Protein AF-A0A7Y5DN83-F1 (afdb_monomer_lite)

Structure (mmCIF, N/CA/C/O backbone):
data_AF-A0A7Y5DN83-F1
#
_entry.id   AF-A0A7Y5DN83-F1
#
loop_
_atom_site.group_PDB
_atom_site.id
_atom_site.type_symbol
_atom_site.label_atom_id
_atom_site.label_alt_id
_atom_site.label_comp_id
_atom_site.label_asym_id
_atom_site.label_entity_id
_atom_site.label_seq_id
_atom_site.pdbx_PDB_ins_code
_atom_site.Cartn_x
_atom_site.Cartn_y
_atom_site.Cartn_z
_atom_site.occupancy
_atom_site.B_iso_or_equiv
_atom_site.auth_seq_id
_atom_site.auth_comp_id
_atom_site.auth_asym_id
_atom_site.auth_atom_id
_atom_site.pdbx_PDB_model_num
ATOM 1 N N . MET A 1 1 ? -28.441 -32.539 10.096 1.00 36.44 1 MET A N 1
ATOM 2 C CA . MET A 1 1 ? -27.161 -32.165 10.734 1.00 36.44 1 MET A CA 1
ATOM 3 C C . MET A 1 1 ? -27.026 -30.652 10.610 1.00 36.44 1 MET A C 1
ATOM 5 O O . MET A 1 1 ? -26.776 -30.166 9.517 1.00 36.44 1 MET A O 1
ATOM 9 N N . ARG A 1 2 ? -27.357 -29.888 11.660 1.00 32.06 2 ARG A N 1
ATOM 10 C CA . ARG A 1 2 ? -27.159 -28.430 11.658 1.00 32.06 2 ARG A CA 1
ATOM 11 C C . ARG A 1 2 ? -25.674 -28.188 11.898 1.00 32.06 2 ARG A C 1
ATOM 13 O O . ARG A 1 2 ? -25.166 -28.563 12.949 1.00 32.06 2 ARG A O 1
ATOM 20 N N . LEU A 1 3 ? -24.984 -27.629 10.909 1.00 34.00 3 LEU A N 1
ATOM 21 C CA . LEU A 1 3 ? -23.639 -27.110 11.104 1.00 34.00 3 LEU A CA 1
ATOM 22 C C . LEU A 1 3 ? -23.775 -25.926 12.073 1.00 34.00 3 LEU A C 1
ATOM 24 O O . LEU A 1 3 ? -24.315 -24.886 11.699 1.00 34.00 3 LEU A O 1
ATOM 28 N N . ASN A 1 4 ? -23.349 -26.095 13.326 1.00 36.28 4 ASN A N 1
ATOM 29 C CA . ASN A 1 4 ? -23.137 -24.976 14.239 1.00 36.28 4 ASN A CA 1
ATOM 30 C C . ASN A 1 4 ? -21.974 -24.153 13.680 1.00 36.28 4 ASN A C 1
ATOM 32 O O . ASN A 1 4 ? -20.814 -24.371 14.021 1.00 36.28 4 ASN A O 1
ATOM 36 N N . ARG A 1 5 ? -22.282 -23.224 12.777 1.00 37.56 5 ARG A N 1
ATOM 37 C CA . ARG A 1 5 ? -21.379 -22.130 12.451 1.00 37.56 5 ARG A CA 1
ATOM 38 C C . ARG A 1 5 ? -21.395 -21.243 13.691 1.00 37.56 5 ARG A C 1
ATOM 40 O O . ARG A 1 5 ? -22.392 -20.573 13.942 1.00 37.56 5 ARG A O 1
ATOM 47 N N . ILE A 1 6 ? -20.344 -21.292 14.506 1.00 43.38 6 ILE A N 1
ATOM 48 C CA . ILE A 1 6 ? -20.112 -20.237 15.492 1.00 43.38 6 ILE A CA 1
ATOM 49 C C . ILE A 1 6 ? -19.869 -18.979 14.654 1.00 43.38 6 ILE A C 1
ATOM 51 O O . ILE A 1 6 ? -18.779 -18.775 14.129 1.00 43.38 6 ILE A O 1
ATOM 55 N N . THR A 1 7 ? -20.915 -18.194 14.414 1.00 49.00 7 THR A N 1
ATOM 56 C CA . THR A 1 7 ? -20.783 -16.852 13.855 1.00 49.00 7 THR A CA 1
ATOM 57 C C . THR A 1 7 ? -20.241 -15.997 14.986 1.00 49.00 7 THR A C 1
ATOM 59 O O . THR A 1 7 ? -21.007 -15.502 15.812 1.00 49.00 7 THR A O 1
ATOM 62 N N . THR A 1 8 ? -18.920 -15.912 15.122 1.00 56.31 8 THR A N 1
ATOM 63 C CA . THR A 1 8 ? -18.347 -14.967 16.073 1.00 56.31 8 THR A CA 1
ATOM 64 C C . THR A 1 8 ? -18.560 -13.567 15.504 1.00 56.31 8 THR A C 1
ATOM 66 O O . THR A 1 8 ? -17.900 -13.138 14.560 1.00 56.31 8 THR A O 1
ATOM 69 N N . ASN A 1 9 ? -19.571 -12.880 16.035 1.00 76.19 9 ASN A N 1
ATOM 70 C CA . ASN A 1 9 ? -19.818 -11.480 15.722 1.00 76.19 9 ASN A CA 1
ATOM 71 C C . ASN A 1 9 ? -18.681 -10.635 16.308 1.00 76.19 9 ASN A C 1
ATOM 73 O O . ASN A 1 9 ? -18.163 -10.941 17.387 1.00 76.19 9 ASN A O 1
ATOM 77 N N . SER A 1 10 ? -18.303 -9.583 15.593 1.00 91.06 10 SER A N 1
ATOM 78 C CA . SER A 1 10 ? -17.399 -8.548 16.099 1.00 91.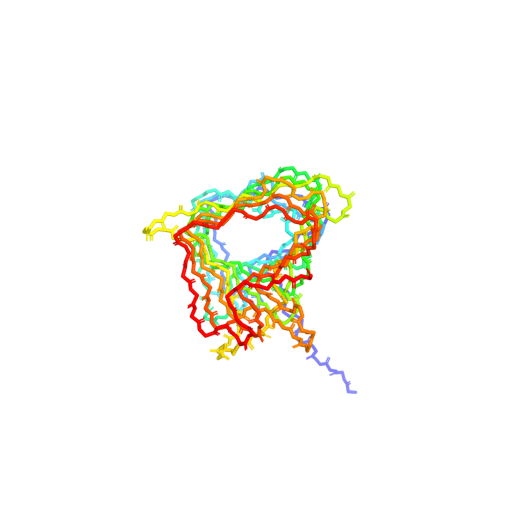06 10 SER A CA 1
ATOM 79 C C . SER A 1 10 ? -17.990 -7.873 17.343 1.00 91.06 10 SER A C 1
ATOM 81 O O . SER A 1 10 ? -19.212 -7.869 17.512 1.00 91.06 10 SER A O 1
ATOM 83 N N . ALA A 1 11 ? -17.154 -7.322 18.229 1.00 95.12 11 ALA A N 1
ATOM 84 C CA . ALA A 1 11 ? -17.647 -6.671 19.452 1.00 95.12 11 ALA A CA 1
ATOM 85 C C . ALA A 1 11 ? -18.554 -5.474 19.145 1.00 95.12 11 ALA A C 1
ATOM 87 O O . ALA A 1 11 ? -19.584 -5.298 19.795 1.00 95.12 11 ALA A O 1
ATOM 88 N N . VAL A 1 12 ? -18.194 -4.683 18.136 1.00 95.31 12 VAL A N 1
ATOM 89 C CA . VAL A 1 12 ? -19.004 -3.571 17.640 1.00 95.31 12 VAL A CA 1
ATOM 90 C C . VAL A 1 12 ? -19.158 -3.711 16.130 1.00 95.31 12 VAL A C 1
ATOM 92 O O . VAL A 1 12 ? -18.168 -3.815 15.409 1.00 95.31 12 VAL A O 1
ATOM 95 N N . LYS A 1 13 ? -20.398 -3.704 15.635 1.00 94.56 13 LYS A N 1
ATOM 96 C CA . LYS A 1 13 ? -20.697 -3.717 14.198 1.00 94.56 13 LYS A CA 1
ATOM 97 C C . LYS A 1 13 ? -21.486 -2.471 13.811 1.00 94.56 13 LYS A C 1
ATOM 99 O O . LYS A 1 13 ? -22.523 -2.200 14.413 1.00 94.56 13 LYS A O 1
ATOM 104 N N . LEU A 1 14 ? -21.003 -1.741 12.809 1.00 93.94 14 LEU A N 1
ATOM 105 C CA . LEU A 1 14 ? -21.670 -0.573 12.234 1.00 93.94 14 LEU A CA 1
ATOM 106 C C . LEU A 1 14 ? -22.211 -0.937 10.852 1.00 93.94 14 LEU A C 1
ATOM 108 O O . LEU A 1 14 ? -21.495 -1.538 10.053 1.00 93.94 14 LEU A O 1
ATOM 112 N N . ILE A 1 15 ? -23.464 -0.573 10.581 1.00 93.06 15 ILE A N 1
ATOM 113 C CA . ILE A 1 15 ? -24.133 -0.831 9.301 1.00 93.06 15 ILE A CA 1
ATOM 114 C C . ILE A 1 15 ? -24.814 0.461 8.849 1.00 93.06 15 ILE A C 1
ATOM 116 O O . ILE A 1 15 ? -25.763 0.906 9.495 1.00 93.06 15 ILE A O 1
ATOM 120 N N . GLY A 1 16 ? -24.320 1.063 7.765 1.00 91.56 16 GLY A N 1
ATOM 121 C CA . GLY A 1 16 ? -24.839 2.314 7.199 1.00 91.56 16 GLY A CA 1
ATOM 122 C C . GLY A 1 16 ? -24.891 3.492 8.180 1.00 91.56 16 GLY A C 1
ATOM 123 O O . GLY A 1 16 ? -25.811 4.304 8.101 1.00 91.56 16 GLY A O 1
ATOM 124 N N . THR A 1 17 ? -23.960 3.567 9.137 1.00 92.69 17 THR A N 1
ATOM 125 C CA . THR A 1 17 ? -23.951 4.596 10.192 1.00 92.69 17 THR A CA 1
ATOM 126 C C . THR A 1 17 ? -22.536 5.083 10.488 1.00 92.69 17 THR A C 1
ATOM 128 O O . THR A 1 17 ? -21.553 4.449 10.109 1.00 92.69 17 THR A O 1
ATOM 131 N N . SER A 1 18 ? -22.425 6.193 11.214 1.00 93.75 18 SER A N 1
ATOM 132 C CA . SER A 1 18 ? -21.178 6.622 11.847 1.00 93.75 18 SER A CA 1
ATOM 133 C C . SER A 1 18 ? -21.237 6.473 13.369 1.00 93.75 18 SER A C 1
ATOM 135 O O . SER A 1 18 ? -22.309 6.286 13.953 1.00 93.75 18 SER A O 1
ATOM 137 N N . LEU A 1 19 ? -20.067 6.493 14.012 1.00 93.88 19 LEU A N 1
ATOM 138 C CA . LEU A 1 19 ? -19.922 6.374 15.464 1.00 93.88 19 LEU A CA 1
ATOM 139 C C . LEU A 1 19 ? -18.875 7.354 15.993 1.00 93.88 19 LEU A C 1
ATOM 141 O O . LEU A 1 19 ? -17.771 7.439 15.453 1.00 93.88 19 LEU A O 1
ATOM 145 N N . THR A 1 20 ? -19.202 8.009 17.106 1.00 96.50 20 THR A N 1
ATOM 146 C CA . THR A 1 20 ? -18.218 8.650 17.983 1.00 96.50 20 THR A CA 1
ATOM 147 C C . THR A 1 20 ? -17.872 7.704 19.126 1.00 96.50 20 THR A C 1
ATOM 149 O O . THR A 1 20 ? -18.762 7.265 19.855 1.00 96.50 20 THR A O 1
ATOM 152 N N . PHE A 1 21 ? -16.591 7.388 19.299 1.00 96.38 21 PHE A N 1
ATOM 153 C CA . PHE A 1 21 ? -16.120 6.448 20.311 1.00 96.38 21 PHE A CA 1
ATOM 154 C C . PHE A 1 21 ? -14.791 6.929 20.891 1.00 96.38 21 PHE A C 1
ATOM 156 O O . PHE A 1 21 ? -13.756 6.812 20.242 1.00 96.38 21 PHE A O 1
ATOM 163 N N . SER A 1 22 ? -14.795 7.488 22.102 1.00 97.62 22 SER A N 1
ATOM 164 C CA . SER A 1 22 ? -13.576 8.047 22.701 1.00 97.62 22 SER A CA 1
ATOM 165 C C . SER A 1 22 ? -13.406 7.700 24.171 1.00 97.62 22 SER A C 1
ATOM 167 O O . SER A 1 22 ? -14.375 7.747 24.925 1.00 97.62 22 SER A O 1
ATOM 169 N N . ASN A 1 23 ? -12.161 7.451 24.586 1.00 97.75 23 ASN A N 1
ATOM 170 C CA . ASN A 1 23 ? -11.791 7.075 25.959 1.00 97.75 23 ASN A CA 1
ATOM 171 C C . ASN A 1 23 ? -12.441 5.762 26.436 1.00 97.75 23 ASN A C 1
ATOM 173 O O . ASN A 1 23 ? -12.814 5.635 27.601 1.00 97.75 23 ASN A O 1
ATOM 177 N N . ASN A 1 24 ? -12.594 4.793 25.534 1.00 98.06 24 ASN A N 1
ATOM 178 C CA . ASN A 1 24 ? -13.182 3.485 25.819 1.00 98.06 24 ASN A CA 1
ATOM 179 C C . ASN A 1 24 ? -12.187 2.348 25.554 1.00 98.06 24 ASN A C 1
ATOM 181 O O . ASN A 1 24 ? -11.104 2.548 24.998 1.00 98.06 24 ASN A O 1
ATOM 185 N N . SER A 1 25 ? -12.591 1.125 25.895 1.00 97.56 25 SER A N 1
ATOM 186 C CA . SER A 1 25 ? -11.885 -0.093 25.512 1.00 97.56 25 SER A CA 1
ATOM 187 C C . SER A 1 25 ? -12.798 -1.096 24.804 1.00 97.56 25 SER A C 1
ATOM 189 O O . SER A 1 25 ? -13.985 -1.203 25.112 1.00 97.56 25 SER A O 1
ATOM 191 N N . VAL A 1 26 ? -12.236 -1.840 23.848 1.00 97.69 26 VAL A N 1
ATOM 192 C CA . VAL A 1 26 ? -12.891 -2.981 23.190 1.00 97.69 26 VAL A CA 1
ATOM 193 C C . VAL A 1 26 ? -11.940 -4.165 23.200 1.00 97.69 26 VAL A C 1
ATOM 195 O O . VAL A 1 26 ? -10.916 -4.152 22.518 1.00 97.69 26 VAL A O 1
ATOM 198 N N . HIS A 1 27 ? -12.295 -5.205 23.950 1.00 96.75 27 HIS A N 1
ATOM 199 C CA . HIS A 1 27 ? -11.400 -6.331 24.166 1.00 96.75 27 HIS A CA 1
ATOM 200 C C . HIS A 1 27 ? -12.106 -7.670 24.331 1.00 96.75 27 HIS A C 1
ATOM 202 O O . HIS A 1 27 ? -13.274 -7.722 24.719 1.00 96.75 27 HIS A O 1
ATOM 208 N N . HIS A 1 28 ? -11.361 -8.762 24.137 1.00 95.19 28 HIS A N 1
ATOM 209 C CA . HIS A 1 28 ? -11.819 -10.138 24.371 1.00 95.19 28 HIS A CA 1
ATOM 210 C C . HIS A 1 28 ? -13.053 -10.541 23.546 1.00 95.19 28 HIS A C 1
ATOM 212 O O . HIS A 1 28 ? -13.820 -11.417 23.950 1.00 95.19 28 HIS A O 1
ATOM 218 N N . SER A 1 29 ? -13.254 -9.928 22.374 1.00 94.88 29 SER A N 1
ATOM 219 C CA . SER A 1 29 ? -14.272 -10.396 21.433 1.00 94.88 29 SER A CA 1
ATOM 220 C C . SER A 1 29 ? -13.862 -11.726 20.794 1.00 94.88 29 SER A C 1
ATOM 222 O O . SER A 1 29 ? -12.682 -11.992 20.557 1.00 94.88 29 SER A O 1
ATOM 224 N N . GLY A 1 30 ? -14.851 -12.559 20.454 1.00 93.38 30 GLY A N 1
ATOM 225 C CA . GLY A 1 30 ? -14.619 -13.818 19.736 1.00 93.38 30 GLY A CA 1
ATOM 226 C C . GLY A 1 30 ? -14.240 -13.646 18.257 1.00 93.38 30 GLY A C 1
ATOM 227 O O . GLY A 1 30 ? -14.090 -14.643 17.553 1.00 93.38 30 GLY A O 1
ATOM 228 N N . SER A 1 31 ? -14.141 -12.408 17.764 1.00 94.81 31 SER A N 1
ATOM 229 C CA . SER A 1 31 ? -13.871 -12.064 16.364 1.00 94.81 31 SER A CA 1
ATOM 230 C C . SER A 1 31 ? -13.041 -10.775 16.300 1.00 94.81 31 SER A C 1
ATOM 232 O O . SER A 1 31 ? -11.984 -10.712 16.931 1.00 94.81 31 SER A O 1
ATOM 234 N N . LYS A 1 32 ? -13.486 -9.760 15.547 1.00 95.81 32 LYS A N 1
ATOM 235 C CA . LYS A 1 32 ? -12.857 -8.438 15.481 1.00 95.81 32 LYS A CA 1
ATOM 236 C C . LYS A 1 32 ? -13.371 -7.505 16.579 1.00 95.81 32 LYS A C 1
ATOM 238 O O . LYS A 1 32 ? -14.494 -7.661 17.061 1.00 95.81 32 LYS A O 1
ATOM 243 N N . GLY A 1 33 ? -12.582 -6.489 16.930 1.00 97.38 33 GLY A N 1
ATOM 244 C CA . GLY A 1 33 ? -13.052 -5.407 17.803 1.00 97.38 33 GLY A CA 1
ATOM 245 C C . GLY A 1 33 ? -14.180 -4.607 17.144 1.00 97.38 33 GLY A C 1
ATOM 246 O O . GLY A 1 33 ? -15.282 -4.527 17.687 1.00 97.38 33 GLY A O 1
ATOM 247 N N . PHE A 1 34 ? -13.929 -4.094 15.937 1.00 97.25 34 PHE A N 1
ATOM 248 C CA . PHE A 1 34 ? -14.930 -3.406 15.117 1.00 97.25 34 PHE A CA 1
ATOM 249 C C . PHE A 1 34 ? -15.100 -4.038 13.732 1.00 97.25 34 PHE A C 1
ATOM 251 O O . PHE A 1 34 ? -14.145 -4.526 13.134 1.00 97.25 34 PHE A O 1
ATOM 258 N N . GLU A 1 35 ? -16.310 -3.963 13.192 1.00 96.00 35 GLU A N 1
ATOM 259 C CA . GLU A 1 35 ? -16.632 -4.349 11.816 1.00 96.00 35 GLU A CA 1
ATOM 260 C C . GLU A 1 35 ? -17.534 -3.292 11.182 1.00 96.00 35 GLU A C 1
ATOM 262 O O . GLU A 1 35 ? -18.575 -2.935 11.742 1.00 96.00 35 GLU A O 1
ATOM 267 N N . PHE A 1 36 ? -17.124 -2.790 10.021 1.00 94.06 36 PHE A N 1
ATOM 268 C CA . PHE A 1 36 ? -17.807 -1.718 9.307 1.00 94.06 36 PHE A CA 1
ATOM 269 C C . PHE A 1 36 ? -18.420 -2.234 8.010 1.00 94.06 36 PHE A C 1
ATOM 271 O O . PHE A 1 36 ? -17.736 -2.811 7.167 1.00 94.06 36 PHE A O 1
ATOM 278 N N . ASP A 1 37 ? -19.705 -1.947 7.832 1.00 89.56 37 ASP A N 1
ATOM 279 C CA . ASP A 1 37 ? -20.452 -2.188 6.602 1.00 89.56 37 ASP A CA 1
ATOM 280 C C . ASP A 1 37 ? -21.032 -0.856 6.107 1.00 89.56 37 ASP A C 1
ATOM 282 O O . ASP A 1 37 ? -21.867 -0.243 6.783 1.00 89.56 37 ASP A O 1
ATOM 286 N N . TYR A 1 38 ? -20.510 -0.347 4.985 1.00 85.38 38 TYR A N 1
ATOM 287 C CA . TYR A 1 38 ? -20.803 0.997 4.452 1.00 85.38 38 TYR A CA 1
ATOM 288 C C . TYR A 1 38 ? -20.769 2.105 5.525 1.00 85.38 38 TYR A C 1
ATOM 290 O O . TYR A 1 38 ? -21.656 2.953 5.597 1.00 85.38 38 TYR A O 1
ATOM 298 N N . SER A 1 39 ? -19.773 2.047 6.410 1.00 89.38 39 SER A N 1
ATOM 299 C CA . SER A 1 39 ? -19.698 2.850 7.635 1.00 89.38 39 SER A CA 1
ATOM 300 C C . SER A 1 39 ? -18.276 3.364 7.872 1.00 89.38 39 SER A C 1
ATOM 302 O O . SER A 1 39 ? -17.313 2.829 7.323 1.00 89.38 39 SER A O 1
ATOM 304 N N . GLY A 1 40 ? -18.139 4.360 8.747 1.00 91.75 40 GLY A N 1
ATOM 305 C CA . GLY A 1 40 ? -16.859 4.882 9.234 1.00 91.75 40 GLY A CA 1
ATOM 306 C C . GLY A 1 40 ? -17.017 5.518 10.614 1.00 91.75 40 GLY A C 1
ATOM 307 O O . GLY A 1 40 ? -18.124 5.572 11.154 1.00 91.75 40 GLY A O 1
ATOM 308 N N . PHE A 1 41 ? -15.930 5.993 11.213 1.00 95.56 41 PHE A N 1
ATOM 309 C CA . PHE A 1 41 ? -16.040 6.772 12.445 1.00 95.56 41 PHE A CA 1
ATOM 310 C C . PHE A 1 41 ? -16.432 8.218 12.133 1.00 95.56 41 PHE A C 1
ATOM 312 O O . PHE A 1 41 ? -15.937 8.814 11.182 1.00 95.56 41 PHE A O 1
ATOM 319 N N . GLU A 1 42 ? -17.282 8.793 12.979 1.00 95.50 42 GLU A N 1
ATOM 320 C CA . GLU A 1 42 ? -17.411 10.251 13.071 1.00 95.50 42 GLU A CA 1
ATOM 321 C C . GLU A 1 42 ? -16.200 10.806 13.835 1.00 95.50 42 GLU A C 1
ATOM 323 O O . GLU A 1 42 ? -15.548 11.759 13.417 1.00 95.50 42 GLU A O 1
ATOM 328 N N . ALA A 1 43 ? -15.847 10.142 14.939 1.00 93.19 43 ALA A N 1
ATOM 329 C CA . ALA A 1 43 ? -14.607 10.365 15.665 1.00 93.19 43 ALA A CA 1
ATOM 330 C C . ALA A 1 43 ? -14.237 9.120 16.482 1.00 93.19 43 ALA A C 1
ATOM 332 O O . ALA A 1 43 ? -15.067 8.570 17.203 1.00 93.19 43 ALA A O 1
ATOM 333 N N . ILE A 1 44 ? -12.973 8.704 16.433 1.00 96.44 44 ILE A N 1
ATOM 334 C CA . ILE A 1 44 ? -12.433 7.699 17.355 1.00 96.44 44 ILE A CA 1
ATOM 335 C C . ILE A 1 44 ? -11.116 8.189 17.949 1.00 96.44 44 ILE A C 1
ATOM 337 O O . ILE A 1 44 ? -10.158 8.439 17.221 1.00 96.44 44 ILE A O 1
ATOM 341 N N . SER A 1 45 ? -11.037 8.340 19.269 1.00 97.50 45 SER A N 1
ATOM 342 C CA . SER A 1 45 ? -9.814 8.834 19.916 1.00 97.50 45 SER A CA 1
ATOM 343 C C . SER A 1 45 ? -9.586 8.280 21.314 1.00 97.50 45 SER A C 1
ATOM 345 O O . SER A 1 45 ? -10.525 8.060 22.074 1.00 97.50 45 SER A O 1
ATOM 347 N N . ASN A 1 46 ? -8.317 8.109 21.684 1.00 98.00 46 ASN A N 1
ATOM 348 C CA . ASN A 1 46 ? -7.913 7.673 23.025 1.00 98.00 46 ASN A CA 1
ATOM 349 C C . ASN A 1 46 ? -8.543 6.341 23.474 1.00 98.00 46 ASN A C 1
ATOM 351 O O . ASN A 1 46 ? -8.868 6.183 24.649 1.00 98.00 46 ASN A O 1
ATOM 355 N N . ASN A 1 47 ? -8.766 5.396 22.557 1.00 98.31 47 ASN A N 1
ATOM 356 C CA . ASN A 1 47 ? -9.297 4.077 22.906 1.00 98.31 47 ASN A CA 1
ATOM 357 C C . ASN A 1 47 ? -8.204 3.015 22.974 1.00 98.31 47 ASN A C 1
ATOM 359 O O . ASN A 1 47 ? -7.181 3.120 22.299 1.00 98.31 47 ASN A O 1
ATOM 363 N N . THR A 1 48 ? -8.484 1.940 23.705 1.00 98.56 48 THR A N 1
ATOM 364 C CA . THR A 1 48 ? -7.670 0.718 23.701 1.00 98.56 48 THR A CA 1
ATOM 365 C C . THR A 1 48 ? -8.453 -0.419 23.051 1.00 98.56 48 THR A C 1
ATOM 367 O O . THR A 1 48 ? -9.517 -0.792 23.539 1.00 98.56 48 THR A O 1
ATOM 370 N N . ILE A 1 49 ? -7.948 -0.978 21.949 1.00 98.31 49 ILE A N 1
ATOM 371 C CA . ILE A 1 49 ? -8.557 -2.134 21.273 1.00 98.31 49 ILE A CA 1
ATOM 372 C C . ILE A 1 49 ? -7.547 -3.274 21.246 1.00 98.31 49 ILE A C 1
ATOM 374 O O . ILE A 1 49 ? -6.582 -3.252 20.481 1.00 98.31 49 ILE A O 1
ATOM 378 N N . ASP A 1 50 ? -7.757 -4.278 22.083 1.00 98.19 50 ASP A N 1
ATOM 379 C CA . ASP A 1 50 ? -6.773 -5.322 22.349 1.00 98.19 50 ASP A CA 1
ATOM 380 C C . ASP A 1 50 ? -7.426 -6.676 22.633 1.00 98.19 50 ASP A C 1
ATOM 382 O O . ASP A 1 50 ? -8.628 -6.772 22.849 1.00 98.19 50 ASP A O 1
ATOM 386 N N . ASN A 1 51 ? -6.644 -7.758 22.616 1.00 95.38 51 ASN A N 1
ATOM 387 C CA . ASN A 1 51 ? -7.110 -9.101 22.997 1.00 95.38 51 ASN A CA 1
ATOM 388 C C . ASN A 1 51 ? -8.379 -9.584 22.257 1.00 95.38 51 ASN A C 1
ATOM 390 O O . ASN A 1 51 ? -9.128 -10.407 22.774 1.00 95.38 51 ASN A O 1
ATOM 394 N N . ASN A 1 52 ? -8.644 -9.078 21.052 1.00 96.56 52 ASN A N 1
ATOM 395 C CA . ASN A 1 52 ? -9.694 -9.591 20.174 1.00 96.56 52 ASN A CA 1
ATOM 396 C C . ASN A 1 52 ? -9.154 -10.801 19.401 1.00 96.56 52 ASN A C 1
ATOM 398 O O . ASN A 1 52 ? -7.962 -10.856 19.097 1.00 96.56 52 ASN A O 1
ATOM 402 N N . ALA A 1 53 ? -10.006 -11.788 19.113 1.00 96.31 53 ALA A N 1
ATOM 403 C CA . ALA A 1 53 ? -9.560 -13.051 18.519 1.00 96.31 53 ALA A CA 1
ATOM 404 C C . ALA A 1 53 ? -8.938 -12.895 17.115 1.00 96.31 53 ALA A C 1
ATOM 406 O O . ALA A 1 53 ? -8.132 -13.735 16.718 1.00 96.31 53 ALA A O 1
ATOM 407 N N . LEU A 1 54 ? -9.325 -11.848 16.374 1.00 96.38 54 LEU A N 1
ATOM 408 C CA . LEU A 1 54 ? -8.858 -11.529 15.020 1.00 96.38 54 LEU A CA 1
ATOM 409 C C . LEU A 1 54 ? -8.309 -10.082 14.949 1.00 96.38 54 LEU A C 1
ATOM 411 O O . LEU A 1 54 ? -7.581 -9.636 15.833 1.00 96.38 54 LEU A O 1
ATOM 415 N N . HIS A 1 55 ? -8.636 -9.344 13.883 1.00 97.75 55 HIS A N 1
ATOM 416 C CA . HIS A 1 55 ? -8.249 -7.948 13.670 1.00 97.75 55 HIS A CA 1
ATOM 417 C C . HIS A 1 55 ? -8.836 -7.001 14.731 1.00 97.75 55 HIS A C 1
ATOM 419 O O . HIS A 1 55 ? -9.936 -7.215 15.245 1.00 97.75 55 HIS A O 1
ATOM 425 N N . ALA A 1 56 ? -8.130 -5.907 15.029 1.00 98.00 56 ALA A N 1
ATOM 426 C CA . ALA A 1 56 ? -8.660 -4.834 15.873 1.00 98.00 56 ALA A CA 1
ATOM 427 C C . ALA A 1 56 ? -9.931 -4.243 15.252 1.00 98.00 56 ALA A C 1
ATOM 429 O O . ALA A 1 56 ? -10.921 -4.007 15.945 1.00 98.00 56 ALA A O 1
ATOM 430 N N . MET A 1 57 ? -9.916 -4.055 13.934 1.00 97.31 57 MET A N 1
ATOM 431 C CA . MET A 1 57 ? -11.065 -3.601 13.167 1.00 97.31 57 MET A CA 1
ATOM 432 C C . MET A 1 57 ? -10.969 -4.021 11.703 1.00 97.31 57 MET A C 1
ATOM 434 O O . MET A 1 57 ? -9.869 -4.258 11.206 1.00 97.31 57 MET A O 1
ATOM 438 N N . GLU A 1 58 ? -12.117 -4.077 11.037 1.00 97.44 58 GLU A N 1
ATOM 439 C CA . GLU A 1 58 ? -12.261 -4.290 9.595 1.00 97.44 58 GLU A CA 1
ATOM 440 C C . GLU A 1 58 ? -13.101 -3.157 8.990 1.00 97.44 58 GLU A C 1
ATOM 442 O O . GLU A 1 58 ? -14.256 -2.996 9.387 1.00 97.44 58 GLU A O 1
ATOM 447 N N . LEU A 1 59 ? -12.545 -2.377 8.056 1.00 96.50 59 LEU A N 1
ATOM 448 C CA . LEU A 1 59 ? -13.208 -1.212 7.450 1.00 96.50 59 LEU A CA 1
ATOM 449 C C . LEU A 1 59 ? -12.776 -0.959 5.996 1.00 96.50 59 LEU A C 1
ATOM 451 O O . LEU A 1 59 ? -11.683 -1.376 5.605 1.00 96.50 59 LEU A O 1
ATOM 455 N N . PRO A 1 60 ? -13.594 -0.266 5.180 1.00 96.25 60 PRO A N 1
ATOM 456 C CA . PRO A 1 60 ? -13.202 0.078 3.818 1.00 96.25 60 PRO A CA 1
ATOM 457 C C . PRO A 1 60 ? -12.047 1.089 3.803 1.00 96.25 60 PRO A C 1
ATOM 459 O O . PRO A 1 60 ? -11.917 1.937 4.687 1.00 96.25 60 PRO A O 1
ATOM 462 N N . ALA A 1 61 ? -11.250 1.060 2.736 1.00 97.06 61 ALA A N 1
ATOM 463 C CA . ALA A 1 61 ? -10.138 1.976 2.464 1.00 97.06 61 ALA A CA 1
ATOM 464 C C . ALA A 1 61 ? -10.520 3.457 2.578 1.00 97.06 61 ALA A C 1
ATOM 466 O O . ALA A 1 61 ? -9.725 4.284 3.026 1.00 97.06 61 ALA A O 1
ATOM 467 N N . THR A 1 62 ? -11.755 3.775 2.186 1.00 96.19 62 THR A N 1
ATOM 468 C CA . THR A 1 62 ? -12.342 5.118 2.228 1.00 96.19 62 THR A CA 1
ATOM 469 C C . THR A 1 62 ? -12.607 5.621 3.641 1.00 96.19 62 THR A C 1
ATOM 471 O O . THR A 1 62 ? -12.774 6.821 3.816 1.00 96.19 62 THR A O 1
ATOM 474 N N . ALA A 1 63 ? -12.641 4.733 4.639 1.00 96.38 63 ALA A N 1
ATOM 475 C CA . ALA A 1 63 ? -12.889 5.068 6.037 1.00 96.38 63 ALA A CA 1
ATOM 476 C C . ALA A 1 63 ? -11.617 5.049 6.900 1.00 96.38 63 ALA A C 1
ATOM 478 O O . ALA A 1 63 ? -11.673 5.427 8.069 1.00 96.38 63 ALA A O 1
ATOM 479 N N . ILE A 1 64 ? -10.458 4.649 6.368 1.00 96.81 64 ILE A N 1
ATOM 480 C CA . ILE A 1 64 ? -9.202 4.579 7.141 1.00 96.81 64 ILE A CA 1
ATOM 481 C C . ILE A 1 64 ? -8.800 5.947 7.707 1.00 96.81 64 ILE A C 1
ATOM 483 O O . ILE A 1 64 ? -8.313 6.044 8.833 1.00 96.81 64 ILE A O 1
ATOM 487 N N . ASN A 1 65 ? -9.076 7.024 6.973 1.00 95.81 65 ASN A N 1
ATOM 488 C CA . ASN A 1 65 ? -8.837 8.397 7.424 1.00 95.81 65 ASN A CA 1
ATOM 489 C C . ASN A 1 65 ? -9.690 8.814 8.633 1.00 95.81 65 ASN A C 1
ATOM 491 O O . ASN A 1 65 ? -9.377 9.818 9.273 1.00 95.81 65 ASN A O 1
ATOM 495 N N . THR A 1 66 ? -10.751 8.065 8.951 1.00 96.06 66 THR A N 1
ATOM 496 C CA . THR A 1 66 ? -11.607 8.330 10.116 1.00 96.06 66 THR A CA 1
ATOM 497 C C . THR A 1 66 ? -11.000 7.826 11.426 1.00 96.06 66 THR A C 1
ATOM 499 O O . THR A 1 66 ? -11.466 8.204 12.502 1.00 96.06 66 THR A O 1
ATOM 502 N N . ILE A 1 67 ? -9.926 7.024 11.373 1.00 96.56 67 ILE A N 1
ATOM 503 C CA . ILE A 1 67 ? -9.202 6.583 12.568 1.00 96.56 67 ILE A CA 1
ATOM 504 C C . ILE A 1 67 ? -8.453 7.784 13.164 1.00 96.56 67 ILE A C 1
ATOM 506 O O . ILE A 1 67 ? -7.416 8.227 12.661 1.00 96.56 67 ILE A O 1
ATOM 510 N N . GLY A 1 68 ? -9.004 8.338 14.244 1.00 94.19 68 GLY A N 1
ATOM 511 C CA . GLY A 1 68 ? -8.418 9.466 14.958 1.00 94.19 68 GLY A CA 1
ATOM 512 C C . GLY A 1 68 ? -7.178 9.086 15.774 1.00 94.19 68 GLY A C 1
ATOM 513 O O . GLY A 1 68 ? -6.644 7.980 15.697 1.00 94.19 68 GLY A O 1
ATOM 514 N N . THR A 1 69 ? -6.681 10.041 16.554 1.00 94.50 69 THR A N 1
ATOM 515 C CA . THR A 1 69 ? -5.405 9.930 17.272 1.00 94.50 69 THR A CA 1
ATOM 516 C C . THR A 1 69 ? -5.565 9.373 18.691 1.00 94.50 69 THR A C 1
ATOM 518 O O . THR A 1 69 ? -6.664 9.297 19.241 1.00 94.50 69 THR A O 1
ATOM 521 N N . GLY A 1 70 ? -4.447 8.960 19.296 1.00 96.56 70 GLY A N 1
ATOM 522 C CA . GLY A 1 70 ? -4.397 8.483 20.684 1.00 96.56 70 GLY A CA 1
ATOM 523 C C . GLY A 1 70 ? -4.935 7.066 20.899 1.00 96.56 70 GLY A C 1
ATOM 524 O O . GLY A 1 70 ? -4.916 6.572 22.022 1.00 96.56 70 GLY A O 1
ATOM 525 N N . ASN A 1 71 ? -5.400 6.394 19.845 1.00 98.12 71 ASN A N 1
ATOM 526 C CA . ASN A 1 71 ? -5.839 5.008 19.934 1.00 98.12 71 ASN A CA 1
ATOM 527 C C . ASN A 1 71 ? -4.641 4.054 20.028 1.00 98.12 71 ASN A C 1
ATOM 529 O O . ASN A 1 71 ? -3.643 4.210 19.324 1.00 98.12 71 ASN A O 1
ATOM 533 N N . THR A 1 72 ? -4.769 3.036 20.870 1.00 98.44 72 THR A N 1
ATOM 534 C CA . THR A 1 72 ? -3.810 1.940 20.992 1.00 98.44 72 THR A CA 1
ATOM 535 C C . THR A 1 72 ? -4.486 0.644 20.581 1.00 98.44 72 THR A C 1
ATOM 537 O O . THR A 1 72 ? -5.477 0.225 21.175 1.00 98.44 72 THR A O 1
ATOM 540 N N . PHE A 1 73 ? -3.940 0.008 19.555 1.00 98.38 73 PHE A N 1
ATOM 541 C CA . PHE A 1 73 ? -4.381 -1.267 19.028 1.00 98.38 73 PHE A CA 1
ATOM 542 C C . PHE A 1 73 ? -3.310 -2.307 19.330 1.00 98.38 73 PHE A C 1
ATOM 544 O O . PHE A 1 73 ? -2.126 -2.075 19.095 1.00 98.38 73 PHE A O 1
ATOM 551 N N . THR A 1 74 ? -3.733 -3.466 19.820 1.00 98.31 74 THR A N 1
ATOM 552 C CA . THR A 1 74 ? -2.847 -4.608 20.050 1.00 98.31 74 THR A CA 1
ATOM 553 C C . THR A 1 74 ? -3.504 -5.846 19.470 1.00 98.31 74 THR A C 1
ATOM 555 O O . THR A 1 74 ? -4.670 -6.134 19.733 1.00 98.31 74 THR A O 1
ATOM 558 N N . CYS A 1 75 ? -2.762 -6.591 18.662 1.00 97.38 75 CYS A N 1
ATOM 559 C CA . CYS A 1 75 ? -3.259 -7.770 17.964 1.00 97.38 75 CYS A CA 1
ATOM 560 C C . CYS A 1 75 ? -2.254 -8.915 18.084 1.00 97.38 75 CYS A C 1
ATOM 562 O O . CYS A 1 75 ? -1.048 -8.684 18.190 1.00 97.38 75 CYS A O 1
ATOM 564 N N . ALA A 1 76 ? -2.744 -10.154 18.031 1.00 96.25 76 ALA A N 1
ATOM 565 C CA . ALA A 1 76 ? -1.867 -11.303 17.845 1.00 96.25 76 ALA A CA 1
ATOM 566 C C . ALA A 1 76 ? -1.177 -11.242 16.466 1.00 96.25 76 ALA A C 1
ATOM 568 O O . ALA A 1 76 ? -1.631 -10.550 15.550 1.00 96.25 76 ALA A O 1
ATOM 569 N N . SER A 1 77 ? -0.070 -11.974 16.312 1.00 94.69 77 SER A N 1
ATOM 570 C CA . SER A 1 77 ? 0.654 -12.044 15.036 1.00 94.69 77 SER A CA 1
ATOM 571 C C . SER A 1 77 ? -0.274 -12.483 13.898 1.00 94.69 77 SER A C 1
ATOM 573 O O . SER A 1 77 ? -1.065 -13.409 14.065 1.00 94.69 77 SER A O 1
ATOM 575 N N . GLY A 1 78 ? -0.170 -11.815 12.747 1.00 95.69 78 GLY A N 1
ATOM 576 C CA . GLY A 1 78 ? -1.054 -12.031 11.597 1.00 95.69 78 GLY A CA 1
ATOM 577 C C . GLY A 1 78 ? -2.324 -11.174 11.592 1.00 95.69 78 GLY A C 1
ATOM 578 O O . GLY A 1 78 ? -3.043 -11.194 10.600 1.00 95.69 78 GLY A O 1
ATOM 579 N N . TYR A 1 79 ? -2.568 -10.380 12.639 1.00 98.06 79 TYR A N 1
ATOM 580 C CA . TYR A 1 79 ? -3.713 -9.470 12.725 1.00 98.06 79 TYR A CA 1
ATOM 581 C C . TYR A 1 79 ? -3.283 -8.007 12.909 1.00 98.06 79 TYR A C 1
ATOM 583 O O . TYR A 1 79 ? -2.120 -7.705 13.192 1.00 98.06 79 TYR A O 1
ATOM 591 N N . GLY A 1 80 ? -4.231 -7.094 12.691 1.00 98.50 80 GLY A N 1
ATOM 592 C CA . GLY A 1 80 ? -4.035 -5.641 12.687 1.00 98.50 80 GLY A CA 1
ATOM 593 C C . GLY A 1 80 ? -5.333 -4.919 12.331 1.00 98.50 80 GLY A C 1
ATOM 594 O O . GLY A 1 80 ? -6.384 -5.286 12.852 1.00 98.50 80 GLY A O 1
ATOM 595 N N . ILE A 1 81 ? -5.276 -3.949 11.420 1.00 98.62 81 ILE A N 1
ATOM 596 C CA . ILE A 1 81 ? -6.457 -3.305 10.818 1.00 98.62 81 ILE A CA 1
ATOM 597 C C . ILE A 1 81 ? -6.703 -3.932 9.445 1.00 98.62 81 ILE A C 1
ATOM 599 O O . ILE A 1 81 ? -5.832 -3.842 8.589 1.00 98.62 81 ILE A O 1
ATOM 603 N N . ASP A 1 82 ? -7.847 -4.575 9.239 1.00 98.44 82 ASP A N 1
ATOM 604 C CA . ASP A 1 82 ? -8.210 -5.190 7.958 1.00 98.44 82 ASP A CA 1
ATOM 605 C C . ASP A 1 82 ? -8.906 -4.182 7.033 1.00 98.44 82 ASP A C 1
ATOM 607 O O . ASP A 1 82 ? -9.881 -3.534 7.423 1.00 98.44 82 ASP A O 1
ATOM 611 N N . VAL A 1 83 ? -8.394 -4.040 5.812 1.00 98.19 83 VAL A N 1
ATOM 612 C CA . VAL A 1 83 ? -8.951 -3.186 4.760 1.00 98.19 83 VAL A CA 1
ATOM 613 C C . VAL A 1 83 ? -9.699 -4.078 3.774 1.00 98.19 83 VAL A C 1
ATOM 615 O O . VAL A 1 83 ? -9.088 -4.753 2.944 1.00 98.19 83 VAL A O 1
ATOM 618 N N . ASN A 1 84 ? -11.030 -4.099 3.868 1.00 94.81 84 ASN A N 1
ATOM 619 C CA . ASN A 1 84 ? -11.854 -5.131 3.221 1.00 94.81 84 ASN A CA 1
ATOM 620 C C . ASN A 1 84 ? -12.371 -4.776 1.815 1.00 94.81 84 ASN A C 1
ATOM 622 O O . ASN A 1 84 ? -12.910 -5.630 1.115 1.00 94.81 84 ASN A O 1
ATOM 626 N N . SER A 1 85 ? -12.248 -3.518 1.405 1.00 94.12 85 SER A N 1
ATOM 627 C CA . SER A 1 85 ? -12.683 -2.997 0.104 1.00 94.12 85 SER A CA 1
ATOM 628 C C . SER A 1 85 ? -12.113 -1.594 -0.097 1.00 94.12 85 SER A C 1
ATOM 630 O O . SER A 1 85 ? -11.668 -0.978 0.875 1.00 94.12 85 SER A O 1
ATOM 632 N N . GLY A 1 86 ? -12.129 -1.045 -1.314 1.00 87.38 86 GLY A N 1
ATOM 633 C CA . GLY A 1 86 ? -11.688 0.336 -1.473 1.00 87.38 86 GLY A CA 1
ATOM 634 C C . GLY A 1 86 ? -11.721 0.920 -2.871 1.00 87.38 86 GLY A C 1
ATOM 635 O O . GLY A 1 86 ? -10.979 0.481 -3.741 1.00 87.38 86 GLY A O 1
ATOM 636 N N . ASP A 1 87 ? -12.499 1.991 -3.012 1.00 96.12 87 ASP A N 1
ATOM 637 C CA . ASP A 1 87 ? -12.440 2.940 -4.123 1.00 96.12 87 ASP A CA 1
ATOM 638 C C . ASP A 1 87 ? -12.299 4.350 -3.535 1.00 96.12 87 ASP A C 1
ATOM 640 O O . ASP A 1 87 ? -13.267 4.961 -3.078 1.00 96.12 87 ASP A O 1
ATOM 644 N N . ILE A 1 88 ? -11.064 4.842 -3.441 1.00 97.94 88 ILE A N 1
ATOM 645 C CA . ILE A 1 88 ? -10.754 6.154 -2.868 1.00 97.94 88 ILE A CA 1
ATOM 646 C C . ILE A 1 88 ? -11.047 7.213 -3.928 1.00 97.94 88 ILE A C 1
ATOM 648 O O . ILE A 1 88 ? -10.246 7.442 -4.828 1.00 97.94 88 ILE A O 1
ATOM 652 N N . SER A 1 89 ? -12.206 7.860 -3.817 1.00 97.44 89 SER A N 1
ATOM 653 C CA . SER A 1 89 ? -12.682 8.882 -4.760 1.00 97.44 89 SER A CA 1
ATOM 654 C C . SER A 1 89 ? -12.620 10.312 -4.214 1.00 97.44 89 SER A C 1
ATOM 656 O O . SER A 1 89 ? -13.063 11.252 -4.869 1.00 97.44 89 SER A O 1
ATOM 658 N N . THR A 1 90 ? -12.102 10.493 -3.001 1.00 97.50 90 THR A N 1
ATOM 659 C CA . THR A 1 90 ? -11.865 11.803 -2.380 1.00 97.50 90 THR A CA 1
ATOM 660 C C . THR A 1 90 ? -10.487 11.821 -1.734 1.00 97.50 90 THR A C 1
ATOM 662 O O . THR A 1 90 ? -10.057 10.769 -1.258 1.00 97.50 90 THR A O 1
ATOM 665 N N . PRO A 1 91 ? -9.806 12.979 -1.655 1.00 98.50 91 PRO A N 1
ATOM 666 C CA . PRO A 1 91 ? -8.499 13.047 -1.023 1.00 98.50 91 PRO A CA 1
ATOM 667 C C . PRO A 1 91 ? -8.537 12.602 0.441 1.00 98.50 91 PRO A C 1
ATOM 669 O O . PRO A 1 91 ? -9.335 13.125 1.221 1.00 98.50 91 PRO A O 1
ATOM 672 N N . ILE A 1 92 ? -7.670 11.663 0.819 1.00 98.31 92 ILE A N 1
ATOM 673 C CA . ILE A 1 92 ? -7.573 11.160 2.193 1.00 98.31 92 ILE A CA 1
ATOM 674 C C . ILE A 1 92 ? -6.122 10.908 2.611 1.00 98.31 92 ILE A C 1
ATOM 676 O O . ILE A 1 92 ? -5.234 10.720 1.781 1.00 98.31 92 ILE A O 1
ATOM 680 N N . THR A 1 93 ? -5.903 10.852 3.925 1.00 98.56 93 THR A N 1
ATOM 681 C CA . THR A 1 93 ? -4.616 10.478 4.519 1.00 98.56 93 THR A CA 1
ATOM 682 C C . THR A 1 93 ? -4.770 9.207 5.336 1.00 98.56 93 THR A C 1
ATOM 684 O O . THR A 1 93 ? -5.637 9.126 6.210 1.00 98.56 93 THR A O 1
ATOM 687 N N . TRP A 1 94 ? -3.903 8.233 5.088 1.00 98.50 94 TRP A N 1
ATOM 688 C CA . TRP A 1 94 ? -3.739 7.053 5.925 1.00 98.50 94 TRP A CA 1
ATOM 689 C C . TRP A 1 94 ? -2.634 7.313 6.937 1.00 98.50 94 TRP A C 1
ATOM 691 O O . TRP A 1 94 ? -1.470 7.483 6.577 1.00 98.50 94 TRP A O 1
ATOM 701 N N . LYS A 1 95 ? -3.027 7.373 8.207 1.00 97.62 95 LYS A N 1
ATOM 702 C CA . LYS A 1 95 ? -2.119 7.666 9.316 1.00 97.62 95 LYS A CA 1
ATOM 703 C C . LYS A 1 95 ? -1.372 6.428 9.778 1.00 97.62 95 LYS A C 1
ATOM 705 O O . LYS A 1 95 ? -1.888 5.315 9.643 1.00 97.62 95 LYS A O 1
ATOM 710 N N . LYS A 1 96 ? -0.227 6.614 10.422 1.00 97.44 96 LYS A N 1
ATOM 711 C CA . LYS A 1 96 ? 0.437 5.526 11.140 1.00 97.44 96 LYS A CA 1
ATOM 712 C C . LYS A 1 96 ? -0.429 5.063 12.310 1.00 97.44 96 LYS A C 1
ATOM 714 O O . LYS A 1 96 ? -0.987 5.864 13.057 1.00 97.44 96 LYS A O 1
ATOM 719 N N . GLN A 1 97 ? -0.513 3.747 12.483 1.00 98.12 97 GLN A N 1
ATOM 720 C CA . GLN A 1 97 ? -1.220 3.101 13.588 1.00 98.12 97 GLN A CA 1
ATOM 721 C C . GLN A 1 97 ? -0.256 2.254 14.416 1.00 98.12 97 GLN A C 1
ATOM 723 O O . GLN A 1 97 ? 0.877 1.983 14.024 1.00 98.12 97 GLN A O 1
ATOM 728 N N . THR A 1 98 ? -0.711 1.831 15.590 1.00 98.19 98 THR A N 1
ATOM 729 C CA . THR A 1 98 ? 0.049 0.957 16.501 1.00 98.19 98 THR A CA 1
ATOM 730 C C . THR A 1 98 ? 0.146 -0.494 16.006 1.00 98.19 98 THR A C 1
ATOM 732 O O . THR A 1 98 ? 0.993 -1.248 16.477 1.00 98.19 98 THR A O 1
ATOM 735 N N . VAL A 1 99 ? -0.668 -0.868 15.013 1.00 98.62 99 VAL A N 1
ATOM 736 C CA . VAL A 1 99 ? -0.623 -2.146 14.282 1.00 98.62 99 VAL A CA 1
ATOM 737 C C . VAL A 1 99 ? -0.609 -1.892 12.774 1.00 98.62 99 VAL A C 1
ATOM 739 O O . VAL A 1 99 ? -0.987 -0.816 12.318 1.00 98.62 99 VAL A O 1
ATOM 742 N N . SER A 1 100 ? -0.199 -2.887 11.986 1.00 98.56 100 SER A N 1
ATOM 743 C CA . SER A 1 100 ? -0.184 -2.792 10.520 1.00 98.56 100 SER A CA 1
ATOM 744 C C . SER A 1 100 ? -1.589 -2.798 9.907 1.00 98.56 100 SER A C 1
ATOM 746 O O . SER A 1 100 ? -2.515 -3.411 10.451 1.00 98.56 100 SER A O 1
ATOM 748 N N . TYR A 1 101 ? -1.703 -2.212 8.717 1.00 98.81 101 TYR A N 1
ATOM 749 C CA . TYR A 1 101 ? -2.832 -2.430 7.816 1.00 98.81 101 TYR A CA 1
ATOM 750 C C . TYR A 1 101 ? -2.668 -3.769 7.089 1.00 98.81 101 TYR A C 1
ATOM 752 O O . TYR A 1 101 ? -1.571 -4.090 6.636 1.00 98.81 101 TYR A O 1
ATOM 760 N N . TYR A 1 102 ? -3.740 -4.543 6.970 1.00 98.81 102 TYR A N 1
ATOM 761 C CA . TYR A 1 102 ? -3.815 -5.789 6.212 1.00 98.81 102 TYR A CA 1
ATOM 762 C C . TYR A 1 102 ? -4.745 -5.578 5.022 1.00 98.81 102 TYR A C 1
ATOM 764 O O . TYR A 1 102 ? -5.854 -5.088 5.184 1.00 98.81 102 TYR A O 1
ATOM 772 N N . ILE A 1 103 ? -4.271 -5.908 3.824 1.00 98.69 103 ILE A N 1
ATOM 773 C CA . ILE A 1 103 ? -4.958 -5.626 2.562 1.00 98.69 103 ILE A CA 1
ATOM 774 C C . ILE A 1 103 ? -4.931 -6.900 1.725 1.00 98.69 103 ILE A C 1
ATOM 776 O O . ILE A 1 103 ? -3.907 -7.263 1.151 1.00 98.69 103 ILE A O 1
ATOM 780 N N . ASN A 1 104 ? -6.048 -7.615 1.645 1.00 97.69 104 ASN A N 1
ATOM 781 C CA . ASN A 1 104 ? -6.174 -8.804 0.791 1.00 97.69 104 ASN A CA 1
ATOM 782 C C . ASN A 1 104 ? -7.208 -8.594 -0.322 1.00 97.69 104 ASN A C 1
ATOM 784 O O . ASN A 1 104 ? -7.922 -9.517 -0.704 1.00 97.69 104 ASN A O 1
ATOM 788 N N . VAL A 1 105 ? -7.285 -7.361 -0.811 1.00 98.00 105 VAL A N 1
ATOM 789 C CA . VAL A 1 105 ? -8.174 -6.907 -1.879 1.00 98.00 105 VAL A CA 1
ATOM 790 C C . VAL A 1 105 ? -7.431 -5.910 -2.769 1.00 98.00 105 VAL A C 1
ATOM 792 O O . VAL A 1 105 ? -6.378 -5.396 -2.380 1.00 98.00 105 VAL A O 1
ATOM 795 N N . GLY A 1 106 ? -7.989 -5.620 -3.941 1.00 98.12 106 GLY A N 1
ATOM 796 C CA . GLY A 1 106 ? -7.555 -4.483 -4.745 1.00 98.12 106 GLY A CA 1
ATOM 797 C C . GLY A 1 106 ? -8.081 -3.169 -4.178 1.00 98.12 106 GLY A C 1
ATOM 798 O O . GLY A 1 106 ? -9.240 -3.094 -3.764 1.00 98.12 106 GLY A O 1
ATOM 799 N N . ILE A 1 107 ? -7.218 -2.155 -4.147 1.00 98.50 107 ILE A N 1
ATOM 800 C CA . ILE A 1 107 ? -7.552 -0.790 -3.741 1.00 98.50 107 ILE A CA 1
ATOM 801 C C . ILE A 1 107 ? -7.404 0.125 -4.948 1.00 98.50 107 ILE A C 1
ATOM 803 O O . ILE A 1 107 ? -6.296 0.322 -5.444 1.00 98.50 107 ILE A O 1
ATOM 807 N N . ASN A 1 108 ? -8.509 0.729 -5.367 1.00 98.56 108 ASN A N 1
ATOM 808 C CA . ASN A 1 108 ? -8.508 1.745 -6.407 1.00 98.56 108 ASN A CA 1
ATOM 809 C C . ASN A 1 108 ? -8.303 3.124 -5.774 1.00 98.56 108 ASN A C 1
ATOM 811 O O . ASN A 1 108 ? -9.013 3.514 -4.843 1.00 98.56 108 ASN A O 1
ATOM 815 N N . ILE A 1 109 ? -7.346 3.879 -6.295 1.00 98.62 109 ILE A N 1
ATOM 816 C CA . ILE A 1 109 ? -7.042 5.249 -5.900 1.00 98.62 109 ILE A CA 1
ATOM 817 C C . ILE A 1 109 ? -7.389 6.147 -7.088 1.00 98.62 109 ILE A C 1
ATOM 819 O O . ILE A 1 109 ? -6.658 6.223 -8.071 1.00 98.62 109 ILE A O 1
ATOM 823 N N . ASN A 1 110 ? -8.536 6.812 -6.979 1.00 98.25 110 ASN A N 1
ATOM 824 C CA . ASN A 1 110 ? -9.139 7.699 -7.978 1.00 98.25 110 ASN A CA 1
ATOM 825 C C . ASN A 1 110 ? -9.205 9.163 -7.482 1.00 98.25 110 ASN A C 1
ATOM 827 O O . ASN A 1 110 ? -9.944 9.981 -8.026 1.00 98.25 110 ASN A O 1
ATOM 831 N N . ALA A 1 111 ? -8.461 9.467 -6.415 1.00 98.19 111 ALA A N 1
ATOM 832 C CA . ALA A 1 111 ? -8.194 10.782 -5.842 1.00 98.19 111 ALA A CA 1
ATOM 833 C C . ALA A 1 111 ? -6.890 10.712 -5.025 1.00 98.19 111 ALA A C 1
ATOM 835 O O . ALA A 1 111 ? -6.330 9.635 -4.846 1.00 98.19 111 ALA A O 1
ATOM 836 N N . ASN A 1 112 ? -6.398 11.834 -4.496 1.00 98.50 112 ASN A N 1
ATOM 837 C CA . ASN A 1 112 ? -5.102 11.841 -3.811 1.00 98.50 112 ASN A CA 1
ATOM 838 C C . ASN A 1 112 ? -5.105 11.013 -2.514 1.00 98.50 112 ASN A C 1
ATOM 840 O O . ASN A 1 112 ? -5.887 11.282 -1.600 1.00 98.50 112 ASN A O 1
ATOM 844 N N . LEU A 1 113 ? -4.179 10.062 -2.401 1.00 98.81 113 LEU A N 1
ATOM 845 C CA . LEU A 1 113 ? -3.901 9.339 -1.164 1.00 98.81 113 LEU A CA 1
ATOM 846 C C . LEU A 1 113 ? -2.523 9.738 -0.638 1.00 98.81 113 LEU A C 1
ATOM 848 O O . LEU A 1 113 ? -1.517 9.582 -1.328 1.00 98.81 113 LEU A O 1
ATOM 852 N N . THR A 1 114 ? -2.475 10.176 0.616 1.00 98.94 114 THR A N 1
ATOM 853 C CA . THR A 1 114 ? -1.220 10.357 1.355 1.00 98.94 114 THR A CA 1
ATOM 854 C C . THR A 1 114 ? -1.073 9.256 2.398 1.00 98.94 114 THR A C 1
ATOM 856 O O . THR A 1 114 ? -1.988 9.033 3.189 1.00 98.94 114 THR A O 1
ATOM 859 N N . ILE A 1 115 ? 0.079 8.592 2.439 1.00 98.94 115 ILE A N 1
ATOM 860 C CA . ILE A 1 115 ? 0.436 7.619 3.477 1.00 98.94 115 ILE A CA 1
ATOM 861 C C . ILE A 1 115 ? 1.475 8.265 4.395 1.00 98.94 115 ILE A C 1
ATOM 863 O O . ILE A 1 115 ? 2.513 8.731 3.929 1.00 98.94 115 ILE A O 1
ATOM 867 N N . GLU A 1 116 ? 1.179 8.316 5.692 1.00 98.50 116 GLU A N 1
ATOM 868 C CA . GLU A 1 116 ? 2.088 8.854 6.708 1.00 98.50 116 GLU A CA 1
ATOM 869 C C . GLU A 1 116 ? 3.319 7.950 6.890 1.00 98.50 116 GLU A C 1
ATOM 871 O O . GLU A 1 116 ? 3.232 6.727 6.735 1.00 98.50 116 GLU A O 1
ATOM 876 N N . GLU A 1 117 ? 4.463 8.548 7.235 1.00 98.75 117 GLU A N 1
ATOM 877 C CA . GLU A 1 117 ? 5.694 7.813 7.532 1.00 98.75 117 GLU A CA 1
ATOM 878 C C . GLU A 1 117 ? 5.502 6.749 8.629 1.00 98.75 117 GLU A C 1
ATOM 880 O O . GLU A 1 117 ? 4.539 6.788 9.392 1.00 98.75 117 GLU A O 1
ATOM 885 N N . GLU A 1 118 ? 6.409 5.767 8.700 1.00 98.56 118 GLU A N 1
ATOM 886 C CA . GLU A 1 118 ? 6.326 4.630 9.641 1.00 98.56 118 GLU A CA 1
ATOM 887 C C . GLU A 1 118 ? 5.102 3.699 9.432 1.00 98.56 118 GLU A C 1
ATOM 889 O O . GLU A 1 118 ? 4.903 2.736 10.177 1.00 98.56 118 GLU A O 1
ATOM 894 N N . THR A 1 119 ? 4.267 3.937 8.413 1.00 98.81 119 THR A N 1
ATOM 895 C CA . THR A 1 119 ? 3.117 3.075 8.109 1.00 98.81 119 THR A CA 1
ATOM 896 C C . THR A 1 119 ? 3.554 1.736 7.507 1.00 98.81 119 THR A C 1
ATOM 898 O O . THR A 1 119 ? 4.362 1.679 6.579 1.00 98.81 119 THR A O 1
ATOM 901 N N . ILE A 1 120 ? 2.958 0.640 7.992 1.00 98.88 120 ILE A N 1
ATOM 902 C CA . ILE A 1 120 ? 3.175 -0.718 7.474 1.00 98.88 120 ILE A CA 1
ATOM 903 C C . ILE A 1 120 ? 1.884 -1.239 6.838 1.00 98.88 120 ILE A C 1
ATOM 905 O O . ILE A 1 120 ? 0.873 -1.413 7.524 1.00 98.88 120 ILE A O 1
ATOM 909 N N . LEU A 1 121 ? 1.952 -1.548 5.545 1.00 98.94 121 LEU A N 1
ATOM 910 C CA . LEU A 1 121 ? 0.892 -2.142 4.739 1.00 98.94 121 LEU A CA 1
ATOM 911 C C . LEU A 1 121 ? 1.273 -3.586 4.386 1.00 98.94 121 LEU A C 1
ATOM 913 O O . LEU A 1 121 ? 2.298 -3.836 3.749 1.00 98.94 121 LEU A O 1
ATOM 917 N N . LYS A 1 122 ? 0.454 -4.549 4.814 1.00 98.88 122 LYS A N 1
ATOM 918 C CA . LYS A 1 122 ? 0.663 -5.985 4.610 1.00 98.88 122 LYS A CA 1
ATOM 919 C C . LYS A 1 122 ? -0.353 -6.550 3.630 1.00 98.88 122 LYS A C 1
ATOM 921 O O . LYS A 1 122 ? -1.541 -6.620 3.927 1.00 98.88 122 LYS A O 1
ATOM 926 N N . PHE A 1 123 ? 0.121 -7.030 2.493 1.00 98.88 123 PHE A N 1
ATOM 927 C CA . PHE A 1 123 ? -0.713 -7.488 1.397 1.00 98.88 123 PHE A CA 1
ATOM 928 C C . PHE A 1 123 ? -0.888 -9.005 1.399 1.00 98.88 123 PHE A C 1
ATOM 930 O O . PHE A 1 123 ? 0.061 -9.775 1.590 1.00 98.88 123 PHE A O 1
ATOM 937 N N . GLY A 1 124 ? -2.123 -9.455 1.219 1.00 98.38 124 GLY A N 1
ATOM 938 C CA . GLY A 1 124 ? -2.446 -10.845 0.919 1.00 98.38 124 GLY A CA 1
ATOM 939 C C . GLY A 1 124 ? -2.325 -11.145 -0.572 1.00 98.38 124 GLY A C 1
ATOM 940 O O . GLY A 1 124 ? -1.944 -10.294 -1.373 1.00 98.38 124 GLY A O 1
ATOM 941 N N . SER A 1 125 ? -2.658 -12.376 -0.958 1.00 97.25 125 SER A N 1
ATOM 942 C CA . SER A 1 125 ? -2.491 -12.823 -2.345 1.00 97.25 125 SER A CA 1
ATOM 943 C C . SER A 1 125 ? -3.345 -12.070 -3.365 1.00 97.25 125 SER A C 1
ATOM 945 O O . SER A 1 125 ? -2.995 -12.079 -4.541 1.00 97.25 125 SER A O 1
ATOM 947 N N . SER A 1 126 ? -4.436 -11.430 -2.940 1.00 97.12 126 SER A N 1
ATOM 948 C CA . SER A 1 126 ? -5.273 -10.582 -3.808 1.00 97.12 126 SER A CA 1
ATOM 949 C C . SER A 1 126 ? -5.002 -9.088 -3.596 1.00 97.12 126 SER A C 1
ATOM 951 O O . SER A 1 126 ? -5.775 -8.253 -4.048 1.00 97.12 126 SER A O 1
ATOM 953 N N . GLY A 1 127 ? -3.940 -8.750 -2.857 1.00 98.44 127 GLY A N 1
ATOM 954 C CA . GLY A 1 127 ? -3.553 -7.376 -2.580 1.00 98.44 127 GLY A CA 1
ATOM 955 C C . GLY A 1 127 ? -2.954 -6.702 -3.811 1.00 98.44 127 GLY A C 1
ATOM 956 O O . GLY A 1 127 ? -1.934 -7.161 -4.334 1.00 98.44 127 GLY A O 1
ATOM 957 N N . THR A 1 128 ? -3.563 -5.594 -4.223 1.00 98.56 128 THR A N 1
ATOM 958 C CA . THR A 1 128 ? -3.043 -4.685 -5.250 1.00 98.56 128 THR A CA 1
ATOM 959 C C . THR A 1 128 ? -3.452 -3.245 -4.940 1.00 98.56 128 THR A C 1
ATOM 961 O O . THR A 1 128 ? -4.413 -3.014 -4.201 1.00 98.56 128 THR A O 1
ATOM 964 N N . ILE A 1 129 ? -2.702 -2.282 -5.470 1.00 98.81 129 ILE A N 1
ATOM 965 C CA . ILE A 1 129 ? -3.071 -0.865 -5.471 1.00 98.81 129 ILE A CA 1
ATOM 966 C C . ILE A 1 129 ? -3.059 -0.396 -6.920 1.00 98.81 129 ILE A C 1
ATOM 968 O O . ILE A 1 129 ? -2.020 -0.469 -7.571 1.00 98.81 129 ILE A O 1
ATOM 972 N N . ASP A 1 130 ? -4.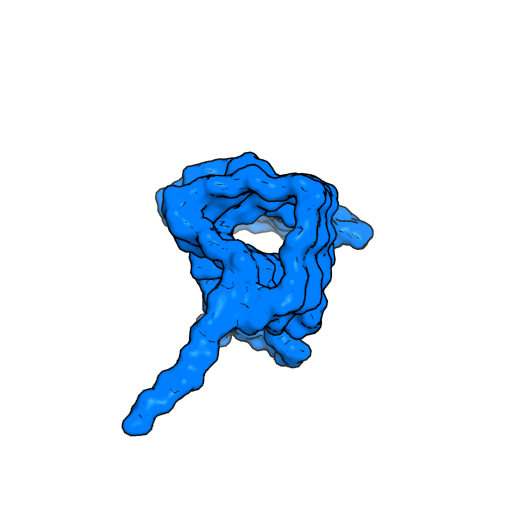180 0.134 -7.385 1.00 98.75 130 ASP A N 1
ATOM 973 C CA . ASP A 1 130 ? -4.330 0.737 -8.702 1.00 98.75 130 ASP A CA 1
ATOM 974 C C . ASP A 1 130 ? -4.500 2.246 -8.540 1.00 98.75 130 ASP A C 1
ATOM 976 O O . ASP A 1 130 ? -5.474 2.710 -7.950 1.00 98.75 130 ASP A O 1
ATOM 980 N N . VAL A 1 131 ? -3.549 3.029 -9.045 1.00 98.88 131 VAL A N 1
ATOM 981 C CA . VAL A 1 131 ? -3.567 4.494 -8.950 1.00 98.88 131 VAL A CA 1
ATOM 982 C C . VAL A 1 131 ? -3.892 5.083 -10.306 1.00 98.88 131 VAL A C 1
ATOM 984 O O . VAL A 1 131 ? -3.202 4.792 -11.277 1.00 98.88 131 VAL A O 1
ATOM 987 N N . GLY A 1 132 ? -4.910 5.933 -10.374 1.00 98.56 132 GLY A N 1
ATOM 988 C CA . GLY A 1 132 ? -5.178 6.726 -11.569 1.00 98.56 132 GLY A CA 1
ATOM 989 C C . GLY A 1 132 ? -5.816 5.959 -12.729 1.00 98.56 132 GLY A C 1
ATOM 990 O O . GLY A 1 132 ? -5.669 6.376 -13.874 1.00 98.56 132 GLY A O 1
ATOM 991 N N . TYR A 1 133 ? -6.489 4.829 -12.474 1.00 97.25 133 TYR A N 1
ATOM 992 C CA . TYR A 1 133 ? -7.094 4.033 -13.554 1.00 97.25 133 TYR A CA 1
ATOM 993 C C . TYR A 1 133 ? -8.254 4.765 -14.243 1.00 97.25 133 TYR A C 1
ATOM 995 O O . TYR A 1 133 ? -8.337 4.783 -15.467 1.00 97.25 133 TYR A O 1
ATOM 1003 N N . SER A 1 134 ? -9.155 5.371 -13.459 1.00 95.75 134 SER A N 1
ATOM 1004 C CA . SER A 1 134 ? -10.372 6.008 -13.988 1.00 95.75 134 SER A CA 1
ATOM 1005 C C . SER A 1 134 ? -10.369 7.532 -13.874 1.00 95.75 134 SER A C 1
ATOM 1007 O O . SER A 1 134 ? -11.102 8.195 -14.602 1.00 95.75 134 SER A O 1
ATOM 1009 N N . ASN A 1 135 ? -9.612 8.092 -12.929 1.00 97.88 135 ASN A N 1
ATOM 1010 C CA . ASN A 1 135 ? -9.579 9.523 -12.621 1.00 97.88 135 ASN A CA 1
ATOM 1011 C C . ASN A 1 135 ? -8.171 9.947 -12.209 1.00 97.88 135 ASN A C 1
ATOM 1013 O O . ASN A 1 135 ? -7.396 9.117 -11.749 1.00 97.88 135 ASN A O 1
ATOM 1017 N N . ASN A 1 136 ? -7.876 11.247 -12.287 1.00 98.31 136 ASN A N 1
ATOM 1018 C CA . ASN A 1 136 ? -6.621 11.795 -11.772 1.00 98.31 136 ASN A CA 1
ATOM 1019 C C . ASN A 1 136 ? -6.447 11.479 -10.279 1.00 98.31 136 ASN A C 1
ATOM 1021 O O . ASN A 1 136 ? -7.317 11.796 -9.461 1.00 98.31 136 ASN A O 1
ATOM 1025 N N . ALA A 1 137 ? -5.315 10.871 -9.941 1.00 98.56 137 ALA A N 1
ATOM 1026 C CA . ALA A 1 137 ? -4.976 10.516 -8.580 1.00 98.56 137 ALA A CA 1
ATOM 1027 C C . ALA A 1 137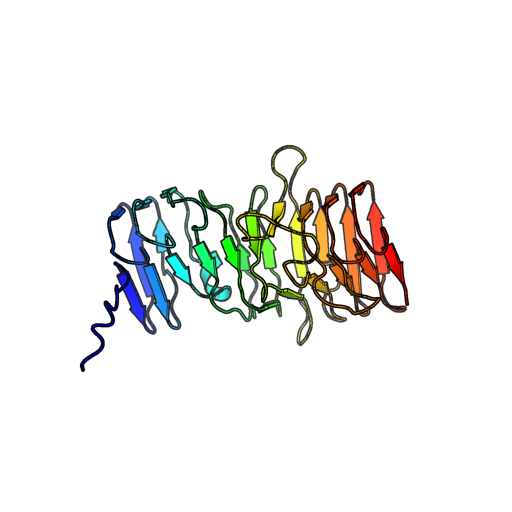 ? -3.469 10.565 -8.336 1.00 98.56 137 ALA A C 1
ATOM 1029 O O . ALA A 1 137 ? -2.681 10.059 -9.123 1.00 98.56 137 ALA A O 1
ATOM 1030 N N . VAL A 1 138 ? -3.071 11.083 -7.178 1.00 98.75 138 VAL A N 1
ATOM 1031 C CA . VAL A 1 138 ? -1.674 11.056 -6.732 1.00 98.75 138 VAL A CA 1
ATOM 1032 C C . VAL A 1 138 ? -1.541 10.176 -5.500 1.00 98.75 138 VAL A C 1
ATOM 1034 O O . VAL A 1 138 ? -2.220 10.411 -4.499 1.00 98.75 138 VAL A O 1
ATOM 1037 N N . LEU A 1 139 ? -0.627 9.207 -5.538 1.00 98.88 139 LEU A N 1
ATOM 1038 C CA . LEU A 1 139 ? -0.186 8.502 -4.339 1.00 98.88 139 LEU A CA 1
ATOM 1039 C C . LEU A 1 139 ? 1.098 9.153 -3.809 1.00 98.88 139 LEU A C 1
ATOM 1041 O O . LEU A 1 139 ? 2.123 9.177 -4.486 1.00 98.88 139 LEU A O 1
ATOM 1045 N N . THR A 1 140 ? 1.040 9.689 -2.592 1.00 98.94 140 THR A N 1
ATOM 1046 C CA . THR A 1 140 ? 2.202 10.251 -1.891 1.00 98.94 140 THR A CA 1
ATOM 1047 C C . THR A 1 140 ? 2.557 9.364 -0.704 1.00 98.94 140 THR A C 1
ATOM 1049 O O . THR A 1 140 ? 1.813 9.310 0.275 1.00 98.94 140 THR A O 1
ATOM 1052 N N . ALA A 1 141 ? 3.704 8.695 -0.765 1.00 98.94 141 ALA A N 1
ATOM 1053 C CA . ALA A 1 141 ? 4.272 7.929 0.338 1.00 98.94 141 ALA A CA 1
ATOM 1054 C C . ALA A 1 141 ? 5.706 8.412 0.585 1.00 98.94 141 ALA A C 1
ATOM 1056 O O . ALA A 1 141 ? 6.637 8.046 -0.129 1.00 98.94 141 ALA A O 1
ATOM 1057 N N . VAL A 1 142 ? 5.870 9.274 1.585 1.00 98.88 142 VAL A N 1
ATOM 1058 C CA . VAL A 1 142 ? 7.156 9.890 1.933 1.00 98.88 142 VAL A CA 1
ATOM 1059 C C . VAL A 1 142 ? 7.476 9.523 3.374 1.00 98.88 142 VAL A C 1
ATOM 1061 O O . VAL A 1 142 ? 6.910 10.087 4.307 1.00 98.88 142 VAL A O 1
ATOM 1064 N N . GLY A 1 143 ? 8.339 8.523 3.535 1.00 98.81 143 GLY A N 1
ATOM 1065 C CA . GLY A 1 143 ? 8.915 8.143 4.817 1.00 98.81 143 GLY A CA 1
ATOM 1066 C C . GLY A 1 143 ? 10.167 8.952 5.149 1.00 98.81 143 GLY A C 1
ATOM 1067 O O . GLY A 1 143 ? 10.498 9.949 4.505 1.00 98.81 143 GLY A O 1
ATOM 1068 N N . SER A 1 144 ? 10.934 8.445 6.105 1.00 98.56 144 SER A N 1
ATOM 1069 C CA . SER A 1 144 ? 12.280 8.932 6.403 1.00 98.56 144 SER A CA 1
ATOM 1070 C C . SER A 1 144 ? 13.252 7.777 6.639 1.00 98.56 144 SER A C 1
ATOM 1072 O O . SER A 1 144 ? 12.856 6.617 6.755 1.00 98.56 144 SER A O 1
ATOM 1074 N N . THR A 1 145 ? 14.550 8.076 6.745 1.00 97.75 145 THR A N 1
ATOM 1075 C CA . THR A 1 145 ? 15.591 7.066 7.013 1.00 97.75 145 THR A CA 1
ATOM 1076 C C . THR A 1 145 ? 15.304 6.226 8.260 1.00 97.75 145 THR A C 1
ATOM 1078 O O . THR A 1 145 ? 15.665 5.051 8.304 1.00 97.75 145 THR A O 1
ATOM 1081 N N . ILE A 1 146 ? 14.692 6.835 9.281 1.00 98.12 146 ILE A N 1
ATOM 1082 C CA . ILE A 1 146 ? 14.373 6.185 10.560 1.00 98.12 146 ILE A CA 1
ATOM 1083 C C . ILE A 1 146 ? 12.970 5.568 10.514 1.00 98.12 146 ILE A C 1
ATOM 1085 O O . ILE A 1 146 ? 12.776 4.480 11.051 1.00 98.12 146 ILE A O 1
ATOM 1089 N N . ASN A 1 147 ? 12.030 6.221 9.826 1.00 98.44 147 ASN A N 1
ATOM 1090 C CA . ASN A 1 147 ? 10.623 5.835 9.759 1.00 98.44 147 ASN A CA 1
ATOM 1091 C C . ASN A 1 147 ? 10.193 5.542 8.307 1.00 98.44 147 ASN A C 1
ATOM 1093 O O . ASN A 1 147 ? 9.405 6.298 7.729 1.00 98.44 147 ASN A O 1
ATOM 1097 N N . PRO A 1 148 ? 10.698 4.475 7.665 1.00 98.81 148 PRO A N 1
ATOM 1098 C CA . PRO A 1 148 ? 10.297 4.156 6.301 1.00 98.81 148 PRO A CA 1
ATOM 1099 C C . PRO A 1 148 ? 8.835 3.696 6.241 1.00 98.81 148 PRO A C 1
ATOM 1101 O O . PRO A 1 148 ? 8.309 3.125 7.199 1.00 98.81 148 PRO A O 1
ATOM 1104 N N . ILE A 1 149 ? 8.196 3.883 5.086 1.00 98.94 149 ILE A N 1
ATOM 1105 C CA . ILE A 1 149 ? 6.890 3.272 4.788 1.00 98.94 149 ILE A CA 1
ATOM 1106 C C . ILE A 1 149 ? 7.135 1.882 4.200 1.00 98.94 149 ILE A C 1
ATOM 1108 O O . ILE A 1 149 ? 7.946 1.728 3.287 1.00 98.94 149 ILE A O 1
ATOM 1112 N N . ILE A 1 150 ? 6.452 0.855 4.706 1.00 98.94 150 ILE A N 1
ATOM 1113 C CA . ILE A 1 150 ? 6.711 -0.542 4.324 1.00 98.94 150 ILE A CA 1
ATOM 1114 C C . ILE A 1 150 ? 5.483 -1.150 3.646 1.00 98.94 150 ILE A C 1
ATOM 1116 O O . ILE A 1 150 ? 4.445 -1.332 4.277 1.00 98.94 150 ILE A O 1
ATOM 1120 N N . PHE A 1 151 ? 5.646 -1.560 2.391 1.00 98.94 151 PHE A N 1
ATOM 1121 C CA . PHE A 1 151 ? 4.705 -2.372 1.623 1.00 98.94 151 PHE A CA 1
ATOM 1122 C C . PHE A 1 151 ? 5.240 -3.807 1.571 1.00 98.94 151 PHE A C 1
ATOM 1124 O O . PHE A 1 151 ? 6.267 -4.074 0.946 1.00 98.94 151 PHE A O 1
ATOM 1131 N N . THR A 1 152 ? 4.591 -4.748 2.254 1.00 98.88 152 THR A N 1
ATOM 1132 C CA . THR A 1 152 ? 5.122 -6.113 2.420 1.00 98.88 152 THR A CA 1
ATOM 1133 C C . THR A 1 152 ? 4.030 -7.173 2.396 1.00 98.88 152 THR A C 1
ATOM 1135 O O . THR A 1 152 ? 2.850 -6.870 2.297 1.00 98.88 152 THR A O 1
ATOM 1138 N N . SER A 1 153 ? 4.403 -8.444 2.480 1.00 98.69 153 SER A N 1
ATOM 1139 C CA . SER A 1 153 ? 3.453 -9.552 2.511 1.00 98.69 153 SER A CA 1
ATOM 1140 C C . SER A 1 153 ? 2.827 -9.742 3.901 1.00 98.69 153 SER A C 1
ATOM 1142 O O . SER A 1 153 ? 3.476 -9.569 4.932 1.00 98.69 153 SER A O 1
ATOM 1144 N N . SER A 1 154 ? 1.562 -10.158 3.930 1.00 98.31 154 SER A N 1
ATOM 1145 C CA . SER A 1 154 ? 0.862 -10.646 5.128 1.00 98.31 154 SER A CA 1
ATOM 1146 C C . SER A 1 154 ? 1.105 -12.134 5.421 1.00 98.31 154 SER A C 1
ATOM 1148 O O . SER A 1 154 ? 0.653 -12.633 6.450 1.00 98.31 154 SER A O 1
ATOM 1150 N N . ALA A 1 155 ? 1.811 -12.857 4.543 1.00 97.44 155 ALA A N 1
ATOM 1151 C CA . ALA A 1 155 ? 2.086 -14.277 4.723 1.00 97.44 155 ALA A CA 1
ATOM 1152 C C . ALA A 1 155 ? 2.983 -14.530 5.945 1.00 97.44 155 ALA A C 1
ATOM 1154 O O . ALA A 1 155 ? 3.929 -13.791 6.209 1.00 97.44 155 ALA A O 1
ATOM 1155 N N . THR A 1 156 ? 2.721 -15.625 6.658 1.00 95.31 156 THR A N 1
ATOM 1156 C CA . THR A 1 156 ? 3.526 -16.055 7.815 1.00 95.31 156 THR A CA 1
ATOM 1157 C C . THR A 1 156 ? 4.959 -16.418 7.425 1.00 95.31 156 THR A C 1
ATOM 1159 O O . THR A 1 156 ? 5.889 -16.180 8.189 1.00 95.31 156 THR A O 1
ATOM 1162 N N . THR A 1 157 ? 5.138 -16.964 6.222 1.00 96.19 157 THR A N 1
ATOM 1163 C CA . THR A 1 157 ? 6.432 -17.255 5.596 1.00 96.19 157 THR A CA 1
ATOM 1164 C C . THR A 1 157 ? 6.436 -16.642 4.194 1.00 96.19 157 THR A C 1
ATOM 1166 O O . THR A 1 157 ? 6.007 -17.300 3.240 1.00 96.19 157 THR A O 1
ATOM 1169 N N . PRO A 1 158 ? 6.817 -15.363 4.051 1.00 95.88 158 PRO A N 1
ATOM 1170 C CA . PRO A 1 158 ? 6.678 -14.657 2.788 1.00 95.88 158 PRO A CA 1
ATOM 1171 C C . PRO A 1 158 ? 7.657 -15.187 1.736 1.00 95.88 158 PRO A C 1
ATOM 1173 O O . PRO A 1 158 ? 8.834 -15.414 2.008 1.00 95.88 158 PRO A O 1
ATOM 1176 N N . ALA A 1 159 ? 7.146 -15.374 0.521 1.00 97.50 159 ALA A N 1
ATOM 1177 C CA . ALA A 1 159 ? 7.920 -15.720 -0.664 1.00 97.50 159 ALA A CA 1
ATOM 1178 C C . ALA A 1 159 ? 7.873 -14.563 -1.670 1.00 97.50 159 ALA A C 1
ATOM 1180 O O . ALA A 1 159 ? 7.024 -13.678 -1.579 1.00 97.50 159 ALA A O 1
ATOM 1181 N N . ALA A 1 160 ? 8.779 -14.557 -2.642 1.00 98.38 160 ALA A N 1
ATOM 1182 C CA . ALA A 1 160 ? 8.748 -13.552 -3.696 1.00 98.38 160 ALA A CA 1
ATOM 1183 C C . ALA A 1 160 ? 7.454 -13.652 -4.526 1.00 98.38 160 ALA A C 1
ATOM 1185 O O . ALA A 1 160 ? 7.078 -14.744 -4.953 1.00 98.38 160 ALA A O 1
ATOM 1186 N N . GLY A 1 161 ? 6.784 -12.521 -4.772 1.00 98.00 161 GLY A N 1
ATOM 1187 C CA . GLY A 1 161 ? 5.551 -12.472 -5.568 1.00 98.00 161 GLY A CA 1
ATOM 1188 C C . GLY A 1 161 ? 4.298 -12.969 -4.844 1.00 98.00 161 GLY A C 1
ATOM 1189 O O . GLY A 1 161 ? 3.440 -13.585 -5.474 1.00 98.00 161 GLY A O 1
ATOM 1190 N N . VAL A 1 162 ? 4.174 -12.727 -3.534 1.00 98.44 162 VAL A N 1
ATOM 1191 C CA . VAL A 1 162 ? 2.942 -13.043 -2.788 1.00 98.44 162 VAL A CA 1
ATOM 1192 C C . VAL A 1 162 ? 1.786 -12.153 -3.232 1.00 98.44 162 VAL A C 1
ATOM 1194 O O . VAL A 1 162 ? 0.684 -12.662 -3.411 1.00 98.44 162 VAL A O 1
ATOM 1197 N N . TRP A 1 163 ? 2.025 -10.856 -3.413 1.00 98.75 163 TRP A N 1
ATOM 1198 C CA . TRP A 1 163 ? 1.002 -9.874 -3.780 1.00 98.75 163 TRP A CA 1
ATOM 1199 C C . TRP A 1 163 ? 1.323 -9.219 -5.123 1.00 98.75 163 TRP A C 1
ATOM 1201 O O . TRP A 1 163 ? 2.440 -9.337 -5.635 1.00 98.75 163 TRP A O 1
ATOM 1211 N N . GLU A 1 164 ? 0.326 -8.593 -5.741 1.00 98.56 164 GLU A N 1
ATOM 1212 C CA . GLU A 1 164 ? 0.396 -8.225 -7.159 1.00 98.56 164 GLU A CA 1
ATOM 1213 C C . GLU A 1 164 ? 1.383 -7.092 -7.420 1.00 98.56 164 GLU A C 1
ATOM 1215 O O . GLU A 1 164 ? 2.173 -7.188 -8.358 1.00 98.56 164 GLU A O 1
ATOM 1220 N N . GLY A 1 165 ? 1.418 -6.101 -6.533 1.00 98.69 165 GLY A N 1
ATOM 1221 C CA . GLY A 1 165 ? 2.196 -4.878 -6.690 1.00 98.69 165 GLY A CA 1
ATOM 1222 C C . GLY A 1 165 ? 1.291 -3.652 -6.768 1.00 98.69 165 GLY A C 1
ATOM 1223 O O . GLY A 1 165 ? 0.083 -3.730 -6.519 1.00 98.69 165 GLY A O 1
ATOM 1224 N N . ILE A 1 166 ? 1.908 -2.524 -7.098 1.00 98.94 166 ILE A N 1
ATOM 1225 C CA . ILE A 1 166 ? 1.249 -1.242 -7.336 1.00 98.94 166 ILE A CA 1
ATOM 1226 C C . ILE A 1 166 ? 1.240 -0.983 -8.841 1.00 98.94 166 ILE A C 1
ATOM 1228 O O . ILE A 1 166 ? 2.299 -1.002 -9.469 1.00 98.94 166 ILE A O 1
ATOM 1232 N N . ASN A 1 167 ? 0.067 -0.720 -9.405 1.00 98.81 167 ASN A N 1
ATOM 1233 C CA . ASN A 1 167 ? -0.093 -0.265 -10.778 1.00 98.81 167 ASN A CA 1
ATOM 1234 C C . ASN A 1 167 ? -0.319 1.251 -10.782 1.00 98.81 167 ASN A C 1
ATOM 1236 O O . ASN A 1 167 ? -1.202 1.769 -10.097 1.00 98.81 167 ASN A O 1
ATOM 1240 N N . LEU A 1 168 ? 0.492 1.955 -11.559 1.00 98.88 168 LEU A N 1
ATOM 1241 C CA . LEU A 1 168 ? 0.407 3.383 -11.818 1.00 98.88 168 LEU A CA 1
ATOM 1242 C C . LEU A 1 168 ? -0.124 3.563 -13.236 1.00 98.88 168 LEU A C 1
ATOM 1244 O O . LEU A 1 168 ? 0.562 3.227 -14.198 1.00 98.88 168 LEU A O 1
ATOM 1248 N N . TRP A 1 169 ? -1.356 4.027 -13.362 1.00 98.56 169 TRP A N 1
ATOM 1249 C CA . TRP A 1 169 ? -2.011 4.223 -14.650 1.00 98.56 169 TRP A CA 1
ATOM 1250 C C . TRP A 1 169 ? -1.779 5.644 -15.177 1.00 98.56 169 TRP A C 1
ATOM 1252 O O . TRP A 1 169 ? -1.203 6.493 -14.499 1.00 98.56 169 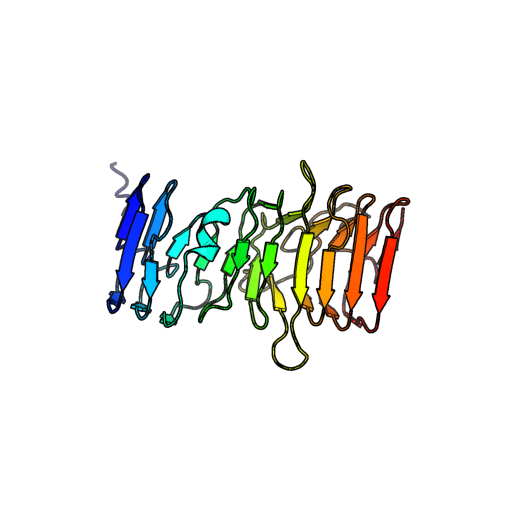TRP A O 1
ATOM 1262 N N . ASP A 1 170 ? -2.229 5.912 -16.394 1.00 97.38 170 ASP A N 1
ATOM 1263 C CA . ASP A 1 170 ? -1.987 7.150 -17.142 1.00 97.38 170 ASP A CA 1
ATOM 1264 C C . ASP A 1 170 ? -2.489 8.424 -16.440 1.00 97.38 170 ASP A C 1
ATOM 1266 O O . ASP A 1 170 ? -1.982 9.511 -16.704 1.00 97.38 170 ASP A O 1
ATOM 1270 N N . ASN A 1 171 ? -3.421 8.314 -15.486 1.00 98.06 171 ASN A N 1
ATOM 1271 C CA . ASN A 1 171 ? -3.864 9.446 -14.664 1.00 98.06 171 ASN A CA 1
ATOM 1272 C C . ASN A 1 171 ? -3.167 9.527 -13.291 1.00 98.06 171 ASN A C 1
ATOM 1274 O O . ASN A 1 171 ? -3.695 10.172 -12.382 1.00 98.06 171 ASN A O 1
ATOM 1278 N N . SER A 1 172 ? -2.014 8.872 -13.105 1.00 98.50 172 SER A N 1
ATOM 1279 C CA . SER A 1 172 ? -1.302 8.809 -11.818 1.00 98.50 172 SER A CA 1
ATOM 1280 C C . SER A 1 172 ? -0.085 9.738 -11.697 1.00 98.50 172 SER A C 1
ATOM 1282 O O . SER A 1 172 ? 0.833 9.472 -10.906 1.00 98.50 172 SER A O 1
ATOM 1284 N N . ASP A 1 173 ? -0.025 10.784 -12.521 1.00 98.44 173 ASP A N 1
ATOM 1285 C CA . ASP A 1 173 ? 1.106 11.711 -12.584 1.00 98.44 173 ASP A CA 1
ATOM 1286 C C . ASP A 1 173 ? 1.426 12.359 -11.232 1.00 98.44 173 ASP A C 1
ATOM 1288 O O . ASP A 1 173 ? 0.543 12.728 -10.464 1.00 98.44 173 ASP A O 1
ATOM 1292 N N . ASN A 1 174 ? 2.713 12.601 -10.986 1.00 98.38 174 ASN A N 1
ATOM 1293 C CA . ASN A 1 174 ? 3.267 13.174 -9.754 1.00 98.38 174 ASN A CA 1
ATOM 1294 C C . ASN A 1 174 ? 3.181 12.254 -8.529 1.00 98.38 174 ASN A C 1
ATOM 1296 O O . ASN A 1 174 ? 3.359 12.720 -7.404 1.00 98.38 174 ASN A O 1
ATOM 1300 N N . THR A 1 175 ? 2.949 10.954 -8.727 1.00 98.81 175 THR A N 1
ATOM 1301 C CA . THR A 1 175 ? 3.092 9.951 -7.663 1.00 98.81 175 THR A CA 1
ATOM 1302 C C . THR A 1 175 ? 4.531 9.940 -7.130 1.00 98.81 175 THR A C 1
ATOM 1304 O O . THR A 1 175 ? 5.497 9.972 -7.900 1.00 98.81 175 THR A O 1
ATOM 1307 N N . ILE A 1 176 ? 4.680 9.908 -5.802 1.00 98.88 176 ILE A N 1
ATOM 1308 C CA . ILE A 1 176 ? 5.975 9.990 -5.114 1.00 98.88 176 ILE A CA 1
ATOM 1309 C C . ILE A 1 176 ? 6.095 8.861 -4.099 1.00 98.88 176 ILE A C 1
ATOM 1311 O O . ILE A 1 176 ? 5.254 8.711 -3.210 1.00 98.88 176 ILE A O 1
ATOM 1315 N N . PHE A 1 177 ? 7.210 8.142 -4.192 1.00 98.94 177 PHE A N 1
ATOM 1316 C CA . PHE A 1 177 ? 7.689 7.225 -3.170 1.00 98.94 177 PHE A CA 1
ATOM 1317 C C . PHE A 1 177 ? 9.078 7.669 -2.713 1.00 98.94 177 PHE A C 1
ATOM 1319 O O . PHE A 1 177 ? 10.027 7.629 -3.493 1.00 98.94 177 PHE A O 1
ATOM 1326 N N . ASP A 1 178 ? 9.217 8.078 -1.457 1.00 98.94 178 ASP A N 1
ATOM 1327 C CA . ASP A 1 178 ? 10.512 8.405 -0.855 1.00 98.94 178 ASP A CA 1
ATOM 1328 C C . ASP A 1 178 ? 10.666 7.660 0.471 1.00 98.94 178 ASP A C 1
ATOM 1330 O O . ASP A 1 178 ? 9.709 7.567 1.240 1.00 98.94 178 ASP A O 1
ATOM 1334 N N . TYR A 1 179 ? 11.842 7.077 0.725 1.00 98.94 179 TYR A N 1
ATOM 1335 C CA . TYR A 1 179 ? 12.095 6.226 1.902 1.00 98.94 179 TYR A CA 1
ATOM 1336 C C . TYR A 1 179 ? 11.037 5.124 2.110 1.00 98.94 179 TYR A C 1
ATOM 1338 O O . TYR A 1 179 ? 10.541 4.891 3.216 1.00 98.94 179 TYR A O 1
ATOM 1346 N N . CYS A 1 180 ? 10.689 4.427 1.030 1.00 98.94 180 CYS A N 1
ATOM 1347 C CA . CYS A 1 180 ? 9.767 3.297 1.050 1.00 98.94 180 CYS A CA 1
ATOM 1348 C C . CYS A 1 180 ? 10.510 1.956 0.961 1.00 98.94 180 CYS A C 1
ATOM 1350 O O . CYS A 1 180 ? 11.596 1.854 0.388 1.00 98.94 180 CYS A O 1
ATOM 1352 N N . GLU A 1 181 ? 9.907 0.888 1.477 1.00 98.94 181 GLU A N 1
ATOM 1353 C CA . GLU A 1 181 ? 10.340 -0.487 1.225 1.00 98.94 181 GLU A CA 1
ATOM 1354 C C . GLU A 1 181 ? 9.223 -1.291 0.557 1.00 98.94 181 GLU A C 1
ATOM 1356 O O . GLU A 1 181 ? 8.150 -1.463 1.130 1.00 98.94 181 GLU A O 1
ATOM 1361 N N . PHE A 1 182 ? 9.498 -1.836 -0.626 1.00 98.94 182 PHE A N 1
ATOM 1362 C CA . PHE A 1 182 ? 8.606 -2.723 -1.368 1.00 98.94 182 PHE A CA 1
ATOM 1363 C C . PHE A 1 182 ? 9.137 -4.146 -1.286 1.00 98.94 182 PHE A C 1
ATOM 1365 O O . PHE A 1 182 ? 10.226 -4.445 -1.777 1.00 98.94 182 PHE A O 1
ATOM 1372 N N . GLN A 1 183 ? 8.378 -5.034 -0.654 1.00 98.88 183 GLN A N 1
ATOM 1373 C CA . GLN A 1 183 ? 8.828 -6.384 -0.343 1.00 98.88 183 GLN A CA 1
ATOM 1374 C C . GLN A 1 183 ? 7.833 -7.426 -0.857 1.00 98.88 183 GLN A C 1
ATOM 1376 O O . GLN A 1 183 ? 6.621 -7.271 -0.692 1.00 98.88 183 GLN A O 1
ATOM 1381 N N . TYR A 1 184 ? 8.335 -8.522 -1.433 1.00 98.88 184 TYR A N 1
ATOM 1382 C CA . TYR A 1 184 ? 7.533 -9.705 -1.798 1.00 98.88 184 TYR A CA 1
ATOM 1383 C C . TYR A 1 184 ? 6.419 -9.461 -2.834 1.00 98.88 184 TYR A C 1
ATOM 1385 O O . TYR A 1 184 ? 5.503 -10.274 -2.965 1.00 98.88 184 TYR A O 1
ATOM 1393 N N . ALA A 1 185 ? 6.497 -8.358 -3.575 1.00 98.69 185 ALA A N 1
ATOM 1394 C CA . ALA A 1 185 ? 5.541 -7.965 -4.610 1.00 98.69 185 ALA A CA 1
ATOM 1395 C C . ALA A 1 185 ? 5.825 -8.646 -5.962 1.00 98.69 185 ALA A C 1
ATOM 1397 O O . ALA A 1 185 ? 6.835 -9.338 -6.105 1.00 98.69 185 ALA A O 1
ATOM 1398 N N . GLY A 1 186 ? 4.981 -8.429 -6.972 1.00 98.44 186 GLY A N 1
ATOM 1399 C CA . GLY A 1 186 ? 5.181 -8.951 -8.328 1.00 98.44 186 GLY A CA 1
ATOM 1400 C C . GLY A 1 186 ? 4.702 -10.392 -8.511 1.00 98.44 186 GLY A C 1
ATOM 1401 O O . GLY A 1 186 ? 5.444 -11.232 -9.028 1.00 98.44 186 GLY A O 1
ATOM 1402 N N . LYS A 1 187 ? 3.477 -10.688 -8.065 1.00 98.12 187 LYS A N 1
ATOM 1403 C CA . LYS A 1 187 ? 2.787 -11.971 -8.282 1.00 98.12 187 LYS A CA 1
ATOM 1404 C C . LYS A 1 187 ? 2.516 -12.236 -9.770 1.00 98.12 187 LYS A C 1
ATOM 1406 O O . LYS A 1 187 ? 2.334 -11.325 -10.574 1.00 98.12 187 LYS A O 1
ATOM 1411 N N . GLY A 1 188 ? 2.427 -13.517 -10.123 1.00 95.12 188 GLY A N 1
ATOM 1412 C CA . GLY A 1 188 ? 1.976 -13.988 -11.434 1.00 95.12 188 GLY A CA 1
ATOM 1413 C C . GLY A 1 188 ? 3.112 -14.484 -12.326 1.00 95.12 188 GLY A C 1
ATOM 1414 O O . GLY A 1 188 ? 4.234 -14.695 -11.874 1.00 95.12 188 GLY A O 1
ATOM 1415 N N . SER A 1 189 ? 2.807 -14.700 -13.606 1.00 95.44 189 SER A N 1
ATOM 1416 C CA . SER A 1 189 ? 3.743 -15.252 -14.599 1.00 95.44 189 SER A CA 1
ATOM 1417 C C . SER A 1 189 ? 4.093 -14.284 -15.730 1.00 95.44 189 SER A C 1
ATOM 1419 O O . SER A 1 189 ? 4.978 -14.593 -16.524 1.00 95.44 189 SER A O 1
ATOM 1421 N N . SER A 1 190 ? 3.451 -13.109 -15.793 1.00 95.88 190 SER A N 1
ATOM 1422 C CA . SER A 1 190 ? 3.768 -12.088 -16.799 1.00 95.88 190 SER A CA 1
ATOM 1423 C C . SER A 1 190 ? 5.252 -11.710 -16.751 1.00 95.88 190 SER A C 1
ATOM 1425 O O . SER A 1 190 ? 5.823 -11.578 -15.662 1.00 95.88 190 SER A O 1
ATOM 1427 N N . ALA A 1 191 ? 5.853 -11.485 -17.921 1.00 96.69 191 ALA A N 1
ATOM 1428 C CA . ALA A 1 191 ? 7.203 -10.936 -18.058 1.00 96.69 191 ALA A CA 1
ATOM 1429 C C . ALA A 1 191 ? 7.312 -9.490 -17.534 1.00 96.69 191 ALA A C 1
ATOM 1431 O O . ALA A 1 191 ? 8.410 -9.015 -17.260 1.00 96.69 191 ALA A O 1
ATOM 1432 N N . THR A 1 192 ? 6.171 -8.822 -17.341 1.00 97.31 192 THR A N 1
ATOM 1433 C CA . THR A 1 192 ? 6.077 -7.430 -16.879 1.00 97.31 192 THR A CA 1
ATOM 1434 C C . THR A 1 192 ? 5.702 -7.304 -15.403 1.00 97.31 192 THR A C 1
ATOM 1436 O O . THR A 1 192 ? 5.570 -6.198 -14.889 1.00 97.31 192 THR A O 1
ATOM 1439 N N . ARG A 1 193 ? 5.474 -8.416 -14.683 1.00 98.06 193 ARG A N 1
ATOM 1440 C CA . ARG A 1 193 ? 5.106 -8.356 -13.254 1.00 98.06 193 ARG A CA 1
ATOM 1441 C C . ARG A 1 193 ? 6.212 -7.654 -12.453 1.00 98.06 193 ARG A C 1
ATOM 1443 O O . ARG A 1 193 ? 7.394 -7.896 -12.700 1.00 98.06 193 ARG A O 1
ATOM 1450 N N . ALA A 1 194 ? 5.837 -6.809 -11.500 1.00 98.81 194 ALA A N 1
ATOM 1451 C CA . ALA A 1 194 ? 6.774 -5.948 -10.786 1.00 98.81 194 ALA A CA 1
ATOM 1452 C C . ALA A 1 194 ? 6.229 -5.527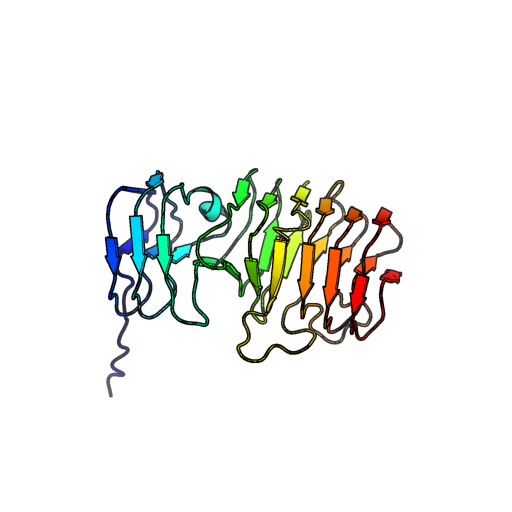 -9.417 1.00 98.81 194 ALA A C 1
ATOM 1454 O O . ALA A 1 194 ? 5.049 -5.736 -9.143 1.00 98.81 194 ALA A O 1
ATOM 1455 N N . ALA A 1 195 ? 7.067 -4.930 -8.565 1.00 98.88 195 ALA A N 1
ATOM 1456 C CA . ALA A 1 195 ? 6.578 -4.291 -7.344 1.00 98.88 195 ALA A CA 1
ATOM 1457 C C . ALA A 1 195 ? 5.825 -2.989 -7.635 1.00 98.88 195 ALA A C 1
ATOM 1459 O O . ALA A 1 195 ? 4.774 -2.753 -7.043 1.00 98.88 195 ALA A O 1
ATOM 1460 N N . ILE A 1 196 ? 6.339 -2.192 -8.574 1.00 98.88 196 ILE A N 1
ATOM 1461 C CA . ILE A 1 196 ? 5.644 -1.050 -9.172 1.00 98.88 196 ILE A CA 1
ATOM 1462 C C . ILE A 1 196 ? 5.615 -1.258 -10.683 1.00 98.88 196 ILE A C 1
ATOM 1464 O O . ILE A 1 196 ? 6.652 -1.531 -11.289 1.00 98.88 196 ILE A O 1
ATOM 1468 N N . LYS A 1 197 ? 4.444 -1.123 -11.293 1.00 98.56 197 LYS A N 1
ATOM 1469 C CA . LYS A 1 197 ? 4.261 -1.158 -12.742 1.00 98.56 197 LYS A CA 1
ATOM 1470 C C . LYS A 1 197 ? 3.608 0.140 -13.194 1.00 98.56 197 LYS A C 1
ATOM 1472 O O . LYS A 1 197 ? 2.598 0.515 -12.613 1.00 98.56 197 LYS A O 1
ATOM 1477 N N . SER A 1 198 ? 4.161 0.802 -14.202 1.00 98.38 198 SER A N 1
ATOM 1478 C CA . SER A 1 198 ? 3.614 2.042 -14.749 1.00 98.38 198 SER A CA 1
ATOM 1479 C C . SER A 1 198 ? 3.154 1.891 -16.199 1.00 98.38 198 SER A C 1
ATOM 1481 O O . SER A 1 198 ? 3.795 1.193 -16.988 1.00 98.38 198 SER A O 1
ATOM 1483 N N . PHE A 1 199 ? 2.033 2.542 -16.508 1.00 97.38 199 PHE A N 1
ATOM 1484 C CA . PHE A 1 199 ? 1.376 2.610 -17.807 1.00 97.38 199 PHE A CA 1
ATOM 1485 C C . PHE A 1 199 ? 1.143 4.081 -18.180 1.00 97.38 199 PHE A C 1
ATOM 1487 O O . PHE A 1 199 ? 0.067 4.624 -17.943 1.00 97.38 199 PHE A O 1
ATOM 1494 N N . GLY A 1 200 ? 2.165 4.747 -18.713 1.00 96.12 200 GLY A N 1
ATOM 1495 C CA . GLY A 1 200 ? 2.069 6.121 -19.194 1.00 96.12 200 GLY A CA 1
ATOM 1496 C C . GLY A 1 200 ? 2.023 7.184 -18.105 1.00 96.12 200 GLY A C 1
ATOM 1497 O O . GLY A 1 200 ? 1.467 8.249 -18.349 1.00 96.12 200 GLY A O 1
ATOM 1498 N N . SER A 1 201 ? 2.586 6.916 -16.921 1.00 96.56 201 SER A N 1
ATOM 1499 C CA . SER A 1 201 ? 2.582 7.874 -15.809 1.00 96.56 201 SER A CA 1
ATOM 1500 C C . SER A 1 201 ? 3.927 8.564 -15.585 1.00 96.56 201 SER A C 1
ATOM 1502 O O . SER A 1 201 ? 4.992 8.052 -15.935 1.00 96.56 201 SER A O 1
ATOM 1504 N N . THR A 1 202 ? 3.891 9.729 -14.944 1.00 98.38 202 THR A N 1
ATOM 1505 C CA . THR A 1 202 ? 5.070 10.438 -14.439 1.00 98.38 202 THR A CA 1
ATOM 1506 C C . THR A 1 202 ? 5.192 10.235 -12.934 1.00 98.38 202 THR A C 1
ATOM 1508 O O . THR A 1 202 ? 4.346 10.705 -12.175 1.00 98.38 202 THR A O 1
ATOM 1511 N N . PHE A 1 203 ? 6.251 9.579 -12.461 1.00 98.81 203 PHE A N 1
ATOM 1512 C CA . PHE A 1 203 ? 6.421 9.315 -11.028 1.00 98.81 203 PHE A CA 1
ATOM 1513 C C . PHE A 1 203 ? 7.884 9.318 -10.584 1.00 98.81 203 PHE A C 1
ATOM 1515 O O . PHE A 1 203 ? 8.820 9.178 -11.377 1.00 98.81 203 PHE A O 1
ATOM 1522 N N . THR A 1 204 ? 8.077 9.487 -9.277 1.00 98.88 204 THR A N 1
ATOM 1523 C CA . THR A 1 204 ? 9.397 9.494 -8.642 1.00 98.88 204 THR A CA 1
ATOM 1524 C C . THR A 1 204 ? 9.489 8.398 -7.598 1.00 98.88 204 THR A C 1
ATOM 1526 O O . THR A 1 204 ? 8.603 8.253 -6.756 1.00 98.88 204 THR A O 1
ATOM 1529 N N . VAL A 1 205 ? 10.600 7.663 -7.622 1.00 98.94 205 VAL A N 1
ATOM 1530 C CA . VAL A 1 205 ? 11.019 6.819 -6.505 1.00 98.94 205 VAL A CA 1
ATOM 1531 C C . VAL A 1 205 ? 12.405 7.267 -6.064 1.00 98.94 205 VAL A C 1
ATOM 1533 O O . VAL A 1 205 ? 13.342 7.282 -6.871 1.00 98.94 205 VAL A O 1
ATOM 1536 N N . SER A 1 206 ? 12.558 7.585 -4.783 1.00 98.88 206 SER A N 1
ATOM 1537 C CA . SER A 1 206 ? 13.845 7.927 -4.187 1.00 98.88 206 SER A CA 1
ATOM 1538 C C . SER A 1 206 ? 14.103 7.241 -2.850 1.00 98.88 206 SER A C 1
ATOM 1540 O O . SER A 1 206 ? 13.173 6.869 -2.137 1.00 98.88 206 SER A O 1
ATOM 1542 N N . ASN A 1 207 ? 15.383 7.032 -2.523 1.00 98.88 207 ASN A N 1
ATOM 1543 C CA . ASN A 1 207 ? 15.858 6.502 -1.232 1.00 98.88 207 ASN A CA 1
ATOM 1544 C C . ASN A 1 207 ? 15.137 5.226 -0.751 1.00 98.88 207 ASN A C 1
ATOM 1546 O O . ASN A 1 207 ? 15.045 4.955 0.447 1.00 98.88 207 ASN A O 1
ATOM 1550 N N . SER A 1 208 ? 14.599 4.448 -1.686 1.00 98.94 208 SER A N 1
ATOM 1551 C CA . SER A 1 208 ? 13.689 3.340 -1.424 1.00 98.94 208 SER A CA 1
ATOM 1552 C C . SER A 1 208 ? 14.351 2.000 -1.721 1.00 98.94 208 SER A C 1
ATOM 1554 O O . SER A 1 208 ? 15.362 1.912 -2.423 1.00 98.94 208 SER A O 1
ATOM 1556 N N . LYS A 1 209 ? 13.778 0.930 -1.171 1.00 98.88 209 LYS A N 1
ATOM 1557 C CA . LYS A 1 209 ? 14.307 -0.431 -1.299 1.00 98.88 209 LYS A CA 1
ATOM 1558 C C . LYS A 1 209 ? 13.275 -1.353 -1.922 1.00 98.88 209 LYS A C 1
ATOM 1560 O O . LYS A 1 209 ? 12.134 -1.398 -1.474 1.00 98.88 209 LYS A O 1
ATOM 1565 N N . PHE A 1 210 ? 13.707 -2.157 -2.879 1.00 98.94 210 PHE A N 1
ATOM 1566 C CA . PHE A 1 210 ? 12.923 -3.232 -3.477 1.00 98.94 210 PHE A CA 1
ATOM 1567 C C . PHE A 1 210 ? 13.554 -4.563 -3.085 1.00 98.94 210 PHE A C 1
ATOM 1569 O O . PHE A 1 210 ? 14.741 -4.768 -3.334 1.00 98.94 210 PHE A O 1
ATOM 1576 N N . LYS A 1 211 ? 12.794 -5.450 -2.438 1.00 98.81 211 LYS A N 1
ATOM 1577 C CA . LYS A 1 211 ? 13.314 -6.706 -1.880 1.00 98.81 211 LYS A CA 1
ATOM 1578 C C . LYS A 1 211 ? 12.427 -7.893 -2.231 1.00 98.81 211 LYS A C 1
ATOM 1580 O O . LYS A 1 211 ? 11.207 -7.839 -2.068 1.00 98.81 211 LYS A O 1
ATOM 1585 N N . PHE A 1 212 ? 13.045 -9.002 -2.625 1.00 98.75 212 PHE A N 1
ATOM 1586 C CA . PHE A 1 212 ? 12.363 -10.286 -2.833 1.00 98.75 212 PHE A CA 1
ATOM 1587 C C . PHE A 1 212 ? 11.174 -10.173 -3.799 1.00 98.75 212 PHE A C 1
ATOM 1589 O O . PHE A 1 212 ? 10.103 -10.724 -3.552 1.00 98.75 212 PHE A O 1
ATOM 1596 N N . CYS A 1 213 ? 11.314 -9.410 -4.881 1.00 98.75 213 CYS A N 1
ATOM 1597 C CA . CYS A 1 213 ? 10.237 -9.236 -5.849 1.00 98.75 213 CYS A CA 1
ATOM 1598 C C . CYS A 1 213 ? 10.114 -10.486 -6.733 1.00 98.75 213 CYS A C 1
ATOM 1600 O O . CYS A 1 213 ? 11.097 -10.985 -7.283 1.00 98.75 213 CYS A O 1
ATOM 1602 N N . GLY A 1 214 ? 8.887 -10.975 -6.917 1.00 98.62 214 GLY A N 1
ATOM 1603 C CA . GLY A 1 214 ? 8.571 -12.089 -7.811 1.00 98.62 214 GLY A CA 1
ATOM 1604 C C . GLY A 1 214 ? 8.842 -11.771 -9.283 1.00 98.62 214 GLY A C 1
ATOM 1605 O O . GLY A 1 214 ? 9.003 -12.698 -10.084 1.00 98.62 214 GLY A O 1
ATOM 1606 N N . GLY A 1 215 ? 8.930 -10.481 -9.627 1.00 98.38 215 GLY A N 1
ATOM 1607 C CA . GLY A 1 215 ? 9.300 -9.963 -10.939 1.00 98.38 215 GLY A CA 1
ATOM 1608 C C . GLY A 1 215 ? 10.345 -8.850 -10.876 1.00 98.38 215 GLY A C 1
ATOM 1609 O O . GLY A 1 215 ? 11.363 -8.999 -10.201 1.00 98.38 215 GLY A O 1
ATOM 1610 N N . TRP A 1 216 ? 10.106 -7.758 -11.600 1.00 98.81 216 TRP A N 1
ATOM 1611 C CA . TRP A 1 216 ? 10.952 -6.563 -11.558 1.00 98.81 216 TRP A CA 1
ATOM 1612 C C . TRP A 1 216 ? 10.753 -5.784 -10.251 1.00 98.81 216 TRP A C 1
ATOM 1614 O O . TRP A 1 216 ? 9.704 -5.889 -9.612 1.00 98.81 216 TRP A O 1
ATOM 1624 N N . GLY A 1 217 ? 11.732 -4.967 -9.862 1.00 98.81 217 GLY A N 1
ATOM 1625 C CA . GLY A 1 217 ? 11.482 -3.926 -8.861 1.00 98.81 217 GLY A CA 1
ATOM 1626 C C . GLY A 1 217 ? 10.489 -2.899 -9.409 1.00 98.81 217 GLY A C 1
ATOM 1627 O O . GLY A 1 217 ? 9.414 -2.702 -8.845 1.00 98.81 217 GLY A O 1
ATOM 1628 N N . VAL A 1 218 ? 10.809 -2.334 -10.574 1.00 98.88 218 VAL A N 1
ATOM 1629 C CA . VAL A 1 218 ? 9.940 -1.416 -11.322 1.00 98.88 218 VAL A CA 1
ATOM 1630 C C . VAL A 1 218 ? 9.805 -1.889 -12.771 1.00 98.88 218 VAL A C 1
ATOM 1632 O O . VAL A 1 218 ? 10.783 -2.336 -13.363 1.00 98.88 218 VAL A O 1
ATOM 1635 N N . TYR A 1 219 ? 8.616 -1.788 -13.355 1.00 98.75 219 TYR A N 1
ATOM 1636 C CA . TYR A 1 219 ? 8.393 -1.977 -14.789 1.00 98.75 219 TYR A CA 1
ATOM 1637 C C . TYR A 1 219 ? 7.687 -0.757 -15.367 1.00 98.75 219 TYR A C 1
ATOM 1639 O O . TYR A 1 219 ? 6.679 -0.328 -14.812 1.00 98.75 219 TYR A O 1
ATOM 1647 N N . ASN A 1 220 ? 8.198 -0.217 -16.466 1.00 98.44 220 ASN A N 1
ATOM 1648 C CA . ASN A 1 220 ? 7.668 0.988 -17.095 1.00 98.44 220 ASN A CA 1
ATOM 1649 C C . ASN A 1 220 ? 7.252 0.677 -18.530 1.00 98.44 220 ASN A C 1
ATOM 1651 O O . ASN A 1 220 ? 8.016 0.056 -19.266 1.00 98.44 220 ASN A O 1
ATOM 1655 N N . ASP A 1 221 ? 6.076 1.128 -18.944 1.00 96.62 221 ASP A N 1
ATOM 1656 C CA . ASP A 1 221 ? 5.743 1.128 -20.365 1.00 96.62 221 ASP A CA 1
ATOM 1657 C C . ASP A 1 221 ? 6.524 2.220 -21.129 1.00 96.62 221 ASP A C 1
ATOM 1659 O O . ASP A 1 221 ? 7.227 3.055 -20.547 1.00 96.62 221 ASP A O 1
ATOM 1663 N N . ALA A 1 222 ? 6.366 2.242 -22.453 1.00 95.75 222 ALA A N 1
ATOM 1664 C CA . ALA A 1 222 ? 7.055 3.187 -23.332 1.00 95.75 222 ALA A CA 1
ATOM 1665 C C . ALA A 1 222 ? 6.674 4.670 -23.120 1.00 95.75 222 ALA A C 1
ATOM 1667 O O . ALA A 1 222 ? 7.397 5.552 -23.584 1.00 95.75 222 ALA A O 1
ATOM 1668 N N . ASN A 1 223 ? 5.553 4.961 -22.450 1.00 96.00 223 ASN A N 1
ATOM 1669 C CA . ASN A 1 223 ? 5.045 6.323 -22.241 1.00 96.00 223 ASN A CA 1
ATOM 1670 C C . ASN A 1 223 ? 5.349 6.862 -20.835 1.00 96.00 223 ASN A C 1
ATOM 1672 O O . ASN A 1 223 ? 4.988 7.990 -20.508 1.00 96.00 223 ASN A O 1
ATOM 1676 N N . THR A 1 224 ? 5.996 6.060 -19.995 1.00 97.88 224 THR A N 1
ATOM 1677 C CA . THR A 1 224 ? 6.274 6.387 -18.601 1.00 97.88 224 THR A CA 1
ATOM 1678 C C . THR A 1 224 ? 7.469 7.330 -18.457 1.00 97.88 224 THR A C 1
ATOM 1680 O O . THR A 1 224 ? 8.536 7.112 -19.036 1.00 97.88 224 THR A O 1
ATOM 1683 N N . VAL A 1 225 ? 7.343 8.328 -17.579 1.00 98.06 225 VAL A N 1
ATOM 1684 C CA . VAL A 1 225 ? 8.453 9.187 -17.143 1.00 98.06 225 VAL A CA 1
ATOM 1685 C C . VAL A 1 225 ? 8.815 8.846 -15.698 1.00 98.06 225 VAL A C 1
ATOM 1687 O O . VAL A 1 225 ? 8.184 9.299 -14.744 1.00 98.06 225 VAL A O 1
ATOM 1690 N N . PHE A 1 226 ? 9.864 8.041 -15.531 1.00 98.06 226 PHE A N 1
ATOM 1691 C CA . PHE A 1 226 ? 10.303 7.548 -14.226 1.00 98.06 226 PHE A CA 1
ATOM 1692 C C . PHE A 1 226 ? 11.578 8.250 -13.740 1.00 98.06 226 PHE A C 1
ATOM 1694 O O . PHE A 1 226 ? 12.643 8.124 -14.348 1.00 98.06 226 PHE A O 1
ATOM 1701 N N . THR A 1 227 ? 11.496 8.932 -12.594 1.00 98.50 227 THR A N 1
ATOM 1702 C CA . THR A 1 227 ? 12.674 9.456 -11.882 1.00 98.50 227 THR A CA 1
ATOM 1703 C C . THR A 1 227 ? 13.132 8.468 -10.808 1.00 98.50 227 THR A C 1
ATOM 1705 O O . THR A 1 227 ? 12.407 8.201 -9.850 1.00 98.50 227 THR A O 1
ATOM 1708 N N . ASN A 1 228 ? 14.355 7.949 -10.954 1.00 97.62 228 ASN A N 1
ATOM 1709 C CA . ASN A 1 228 ? 14.944 6.920 -10.093 1.00 97.62 228 ASN A CA 1
ATOM 1710 C C . ASN A 1 228 ? 16.217 7.432 -9.401 1.00 97.62 228 ASN A C 1
ATOM 1712 O O . ASN A 1 228 ? 17.255 7.557 -10.053 1.00 97.62 228 ASN A O 1
ATOM 1716 N N . THR A 1 229 ? 16.166 7.674 -8.088 1.00 98.44 229 THR A N 1
ATOM 1717 C CA . THR A 1 229 ? 17.294 8.273 -7.348 1.00 98.44 229 THR A CA 1
ATOM 1718 C C . THR A 1 229 ? 17.621 7.499 -6.073 1.00 98.44 229 THR A C 1
ATOM 1720 O O . THR A 1 229 ? 16.778 7.347 -5.201 1.00 98.44 229 THR A O 1
ATOM 1723 N N . SER A 1 230 ? 18.869 7.056 -5.901 1.00 98.31 230 SER A N 1
ATOM 1724 C CA . SER A 1 230 ? 19.346 6.435 -4.647 1.00 98.31 230 SER A CA 1
ATOM 1725 C C . SER A 1 230 ? 18.537 5.214 -4.167 1.00 98.31 230 SER A C 1
ATOM 1727 O O . SER A 1 230 ? 18.483 4.938 -2.969 1.00 98.31 230 SER A O 1
ATOM 1729 N N . ASN A 1 231 ? 17.913 4.471 -5.084 1.00 98.69 231 ASN A N 1
ATOM 1730 C CA . ASN A 1 231 ? 17.164 3.259 -4.752 1.00 98.69 231 ASN A CA 1
ATOM 1731 C C . ASN A 1 231 ? 18.062 2.018 -4.739 1.00 98.69 231 ASN A C 1
ATOM 1733 O O . ASN A 1 231 ? 19.026 1.927 -5.502 1.00 98.69 231 ASN A O 1
ATOM 1737 N N . THR A 1 232 ? 17.716 1.029 -3.914 1.00 98.69 232 THR A N 1
ATOM 1738 C CA . THR A 1 232 ? 18.391 -0.276 -3.883 1.00 98.69 232 THR A CA 1
ATOM 1739 C C . THR A 1 232 ? 17.442 -1.410 -4.244 1.00 98.69 232 THR A C 1
ATOM 1741 O O . THR A 1 232 ? 16.247 -1.373 -3.950 1.00 98.69 232 THR A O 1
ATOM 1744 N N . PHE A 1 233 ? 17.987 -2.434 -4.897 1.00 98.69 233 PHE A N 1
ATOM 1745 C CA . PHE A 1 233 ? 17.240 -3.591 -5.376 1.00 98.69 233 PHE A CA 1
ATOM 1746 C C . PHE A 1 233 ? 17.946 -4.864 -4.916 1.00 98.69 233 PHE A C 1
ATOM 1748 O O . PHE A 1 233 ? 19.137 -5.047 -5.160 1.00 98.69 233 PHE A O 1
ATOM 1755 N N . GLU A 1 234 ? 17.203 -5.745 -4.262 1.00 98.56 234 GLU A N 1
ATOM 1756 C CA . GLU A 1 234 ? 17.682 -7.002 -3.703 1.00 98.56 234 GLU A CA 1
ATOM 1757 C C . GLU A 1 234 ? 16.732 -8.126 -4.126 1.00 98.56 234 GLU A C 1
ATOM 1759 O O . GLU A 1 234 ? 15.524 -8.050 -3.907 1.00 98.56 234 GLU A O 1
ATOM 1764 N N . ALA A 1 235 ? 17.269 -9.185 -4.738 1.00 98.31 235 ALA A N 1
ATOM 1765 C CA . ALA A 1 235 ? 16.510 -10.391 -5.083 1.00 98.31 235 ALA A CA 1
ATOM 1766 C C . ALA A 1 235 ? 15.189 -10.122 -5.849 1.00 98.31 235 ALA A C 1
ATOM 1768 O O . ALA A 1 235 ? 14.138 -10.661 -5.508 1.00 98.31 235 ALA A O 1
ATOM 1769 N N . CYS A 1 236 ? 15.236 -9.272 -6.880 1.00 98.62 236 CYS A N 1
ATOM 1770 C CA . CYS A 1 236 ? 14.132 -9.079 -7.825 1.00 98.62 236 CYS A CA 1
ATOM 1771 C C . CYS A 1 236 ? 14.311 -10.032 -9.015 1.00 98.62 236 CYS A C 1
ATOM 1773 O O . CYS A 1 236 ? 15.268 -9.891 -9.777 1.00 98.62 236 CYS A O 1
ATOM 1775 N N . ASN A 1 237 ? 13.414 -11.010 -9.167 1.00 98.56 237 ASN A N 1
ATOM 1776 C CA . ASN A 1 237 ? 13.608 -12.170 -10.049 1.00 98.56 237 ASN A CA 1
ATOM 1777 C C . ASN A 1 237 ? 13.774 -11.845 -11.540 1.00 98.56 237 ASN A C 1
ATOM 1779 O O . ASN A 1 237 ? 14.377 -12.643 -12.255 1.00 98.56 237 ASN A O 1
ATOM 1783 N N . LEU A 1 238 ? 13.209 -10.736 -12.025 1.00 98.44 238 LEU A N 1
ATOM 1784 C CA . LEU A 1 238 ? 13.338 -10.336 -13.434 1.00 98.44 238 LEU A CA 1
ATOM 1785 C C . LEU A 1 238 ? 14.350 -9.204 -13.653 1.00 98.44 238 LEU A C 1
ATOM 1787 O O . LEU A 1 238 ? 14.769 -8.993 -14.783 1.00 98.44 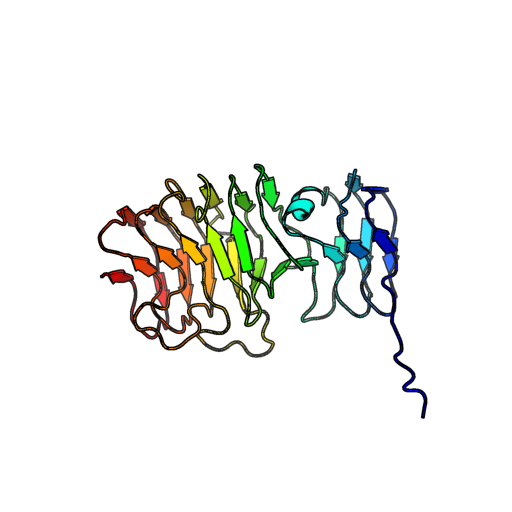238 LEU A O 1
ATOM 1791 N N . GLY A 1 239 ? 14.788 -8.531 -12.585 1.00 98.12 239 GLY A N 1
ATOM 1792 C CA . GLY A 1 239 ? 15.751 -7.432 -12.640 1.00 98.12 239 GLY A CA 1
ATOM 1793 C C . GLY A 1 239 ? 15.309 -6.207 -11.841 1.00 98.12 239 GLY A C 1
ATOM 1794 O O . GLY A 1 239 ? 14.314 -6.230 -11.116 1.00 98.12 239 GLY A O 1
ATOM 1795 N N . THR A 1 240 ? 16.078 -5.124 -11.953 1.00 98.31 240 THR A N 1
ATOM 1796 C CA . THR A 1 240 ? 15.852 -3.887 -11.190 1.00 98.31 240 THR A CA 1
ATOM 1797 C C . THR A 1 240 ? 14.729 -3.048 -11.797 1.00 98.31 240 THR A C 1
ATOM 1799 O O . THR A 1 240 ? 13.694 -2.857 -11.159 1.00 98.31 240 THR A O 1
ATOM 1802 N N . VAL A 1 241 ? 14.910 -2.603 -13.043 1.00 98.25 241 VAL A N 1
ATOM 1803 C CA . VAL A 1 241 ? 13.958 -1.787 -13.802 1.00 98.25 241 VAL A CA 1
ATOM 1804 C C . VAL A 1 241 ? 13.802 -2.367 -15.208 1.00 98.25 241 VAL A C 1
ATOM 1806 O O . VAL A 1 241 ? 14.794 -2.491 -15.926 1.00 98.25 241 VAL A O 1
ATOM 1809 N N . GLY A 1 242 ? 12.575 -2.740 -15.571 1.00 97.50 242 GLY A N 1
ATOM 1810 C CA . GLY A 1 242 ? 12.199 -3.214 -16.905 1.00 97.50 242 GLY A CA 1
ATOM 1811 C C . GLY A 1 242 ? 11.472 -2.137 -17.711 1.00 97.50 242 GLY A C 1
ATOM 1812 O O . GLY A 1 242 ? 10.898 -1.214 -17.127 1.00 97.50 242 GLY A O 1
ATOM 1813 N N . PHE A 1 243 ? 11.502 -2.273 -19.036 1.00 95.88 243 PHE A N 1
ATOM 1814 C CA . PHE A 1 243 ? 10.852 -1.370 -19.986 1.00 95.88 243 PHE A CA 1
ATOM 1815 C C . PHE A 1 243 ? 10.204 -2.171 -21.125 1.00 95.88 243 PHE A C 1
ATOM 1817 O O . PHE A 1 243 ? 10.766 -3.203 -21.510 1.00 95.88 243 PHE A O 1
ATOM 1824 N N . ASP A 1 244 ? 9.062 -1.696 -21.633 1.00 88.81 244 ASP A N 1
ATOM 1825 C CA . ASP A 1 244 ? 8.498 -2.109 -22.936 1.00 88.81 244 ASP A CA 1
ATOM 1826 C C . ASP A 1 244 ? 9.310 -1.554 -24.123 1.00 88.81 244 ASP A C 1
ATOM 1828 O O . ASP A 1 244 ? 9.787 -0.395 -24.040 1.00 88.81 244 ASP A O 1
#

pLDDT: mean 95.43, std 10.48, range [32.06, 98.94]

Secondary structure (DSSP, 8-state):
----------SEEEES-EEEEES-EEE--SS-SEEEES-EEEEEES-EEE--SS-SEEE-GGGGGGB-SS-EE---TT-SEEE---EE-S-EEE---SS-EEE-SEEEE-S-EEE-TT-EEEE-TT-EEEESSSS---EEEE--SSS-EEEEE--SS--TTSS-EEEE-TT-TTEEEESEEEES---SS-TT-EEEEESS-EEEEES-EEES-SSEEEEE-TT-EEEEES-EEES-TTEEEEE-

Radius of gyration: 18.33 Å; chains: 1; bounding box: 46×45×49 Å

Sequence (244 aa):
MRLNRITTNSAVKLIGTSLTFSNNSVHHSGSKGFEFDYSGFEAISNNTIDNNALHAMELPATAINTIGTGNTFTCASGYGIDVNSGDISTPITWKKQTVSYYINVGININANLTIEEETILKFGSSGTIDVGYSNNAVLTAVGSTINPIIFTSSATTPAAGVWEGINLWDNSDNTIFDYCEFQYAGKGSSATRAAIKSFGSTFTVSNSKFKFCGGWGVYNDANTVFTNTSNTFEACNLGTVGFD

Foldseek 3Di:
DDPPPPPQDACEEEACEEEDAECEEFADGQAENYEYHVYAYPAYAQYEQEHHNAANYEDAPCRQQRHDYNYAYYDDQLYYYEHDYEDNQEEGEREAYNGAYEYAAEYEFQAEYEYDFLHEYAYAQHYEYEYQPPHAYEYHQAYDPVTAYEYEHSDPDAAAARYQAYEAEQNHEAHEAHRYEQYNHFHDDDQQGENYEYYQYEYEYECYEYERHPAEPYEYEPNYHYHYYNYYYYNHPHYHYHYD